Protein AF-A0A292R354-F1 (afdb_monomer_lite)

Radius of gyration: 29.2 Å; chains: 1; bounding box: 64×46×83 Å

Structure (mmCIF, N/CA/C/O backbone):
data_AF-A0A292R354-F1
#
_entry.id   AF-A0A292R354-F1
#
loop_
_atom_site.group_PDB
_atom_site.id
_atom_site.type_symbol
_atom_site.label_atom_id
_atom_site.label_alt_id
_atom_site.label_comp_id
_atom_site.label_asym_id
_atom_site.label_entity_id
_atom_site.label_seq_id
_atom_site.pdbx_PDB_ins_code
_atom_site.Cartn_x
_atom_site.Cartn_y
_atom_site.Cartn_z
_atom_site.occupancy
_atom_site.B_iso_or_equiv
_atom_site.auth_seq_id
_atom_site.auth_comp_id
_atom_site.auth_asym_id
_atom_site.auth_atom_id
_atom_site.pdbx_PDB_model_num
ATOM 1 N N . MET A 1 1 ? -30.306 3.305 28.130 1.00 72.69 1 MET A N 1
ATOM 2 C CA . MET A 1 1 ? -28.995 3.665 27.543 1.00 72.69 1 MET A CA 1
ATOM 3 C C . MET A 1 1 ? -28.421 2.567 26.661 1.00 72.69 1 MET A C 1
ATOM 5 O O . MET A 1 1 ? -28.067 2.896 25.542 1.00 72.69 1 MET A O 1
ATOM 9 N N . GLN A 1 2 ? -28.404 1.292 27.080 1.00 78.69 2 GLN A N 1
ATOM 10 C CA . GLN A 1 2 ? -27.884 0.193 26.242 1.00 78.69 2 GLN A CA 1
ATOM 11 C C . GLN A 1 2 ? -28.513 0.133 24.840 1.00 78.69 2 GLN A C 1
ATOM 13 O O . GLN A 1 2 ? -27.769 0.137 23.874 1.00 78.69 2 GLN A O 1
ATOM 18 N N . GLN A 1 3 ? -29.844 0.221 24.705 1.00 85.12 3 GLN A N 1
ATOM 19 C CA . GLN A 1 3 ? -30.491 0.251 23.380 1.00 85.12 3 GLN A CA 1
ATOM 20 C C . GLN A 1 3 ? -29.986 1.395 22.481 1.00 85.12 3 GLN A C 1
ATOM 22 O O . GLN A 1 3 ? -29.780 1.206 21.290 1.00 85.12 3 GLN A O 1
ATOM 27 N N . ILE A 1 4 ? -29.770 2.586 23.048 1.00 87.19 4 ILE A N 1
ATOM 28 C CA . ILE A 1 4 ? -29.259 3.743 22.297 1.00 87.19 4 ILE A CA 1
ATOM 29 C C . ILE A 1 4 ? -27.810 3.491 21.876 1.00 87.19 4 ILE A C 1
ATOM 31 O O . ILE A 1 4 ? -27.459 3.752 20.733 1.00 87.19 4 ILE A O 1
ATOM 35 N N . ALA A 1 5 ? -26.989 2.937 22.770 1.00 86.94 5 ALA A N 1
ATOM 36 C CA . ALA A 1 5 ? -25.610 2.572 22.467 1.00 86.94 5 ALA A CA 1
ATOM 37 C C . ALA A 1 5 ? -25.537 1.513 21.355 1.00 86.94 5 ALA A C 1
ATOM 39 O O . ALA A 1 5 ? -24.724 1.631 20.444 1.00 86.94 5 ALA A O 1
ATOM 40 N N . THR A 1 6 ? -26.435 0.525 21.371 1.00 90.62 6 THR A N 1
ATOM 41 C CA . THR A 1 6 ? -26.567 -0.466 20.300 1.00 90.62 6 THR A CA 1
ATOM 42 C C . THR A 1 6 ? -26.924 0.185 18.965 1.00 90.62 6 THR A C 1
ATOM 44 O O . THR A 1 6 ? -26.280 -0.116 17.965 1.00 90.62 6 THR A O 1
ATOM 47 N N . ASN A 1 7 ? -27.876 1.123 18.948 1.00 90.88 7 ASN A N 1
ATOM 48 C CA . ASN A 1 7 ? -28.239 1.860 17.734 1.00 90.88 7 ASN A CA 1
ATOM 49 C C . ASN A 1 7 ? -27.086 2.753 17.226 1.00 90.88 7 ASN A C 1
ATOM 51 O O . ASN A 1 7 ? -26.901 2.907 16.025 1.00 90.88 7 ASN A O 1
ATOM 55 N N . ILE A 1 8 ? -26.284 3.340 18.122 1.00 91.25 8 ILE A N 1
ATOM 56 C CA . ILE A 1 8 ? -25.072 4.081 17.731 1.00 91.25 8 ILE A CA 1
ATOM 57 C C . ILE A 1 8 ? -24.061 3.124 17.093 1.00 91.25 8 ILE A C 1
ATOM 59 O O . ILE A 1 8 ? -23.508 3.421 16.038 1.00 91.25 8 ILE A O 1
ATOM 63 N N . PHE A 1 9 ? -23.838 1.958 17.700 1.00 94.06 9 PHE A N 1
ATOM 64 C CA . PHE A 1 9 ? -22.911 0.959 17.173 1.00 94.06 9 PHE A CA 1
ATOM 65 C C . PHE A 1 9 ? -23.374 0.371 15.830 1.00 94.06 9 PHE A C 1
ATOM 67 O O . PHE A 1 9 ? -22.543 0.065 14.979 1.00 94.06 9 PHE A O 1
ATOM 74 N N . GLU A 1 10 ? -24.685 0.274 15.592 1.00 93.81 10 GLU A N 1
ATOM 75 C CA . GLU A 1 10 ? -25.241 -0.048 14.270 1.00 93.81 10 GLU A CA 1
ATOM 76 C C . GLU A 1 10 ? -24.758 0.923 13.193 1.00 93.81 10 GLU A C 1
ATOM 78 O O . GLU A 1 10 ? -24.321 0.473 12.138 1.00 93.81 10 GLU A O 1
ATOM 83 N N . ALA A 1 11 ? -24.735 2.229 13.471 1.00 93.44 11 ALA A N 1
ATOM 84 C CA . ALA A 1 11 ? -24.215 3.207 12.518 1.00 93.44 11 ALA A CA 1
ATOM 85 C C . ALA A 1 11 ? -22.717 2.983 12.219 1.00 93.44 11 ALA A C 1
ATOM 87 O O . ALA A 1 11 ? -22.296 3.080 11.067 1.00 93.44 11 ALA A O 1
ATOM 88 N N . TYR A 1 12 ? -21.908 2.609 13.218 1.00 93.25 12 TYR A N 1
ATOM 89 C CA . TYR A 1 12 ? -20.505 2.227 12.995 1.00 93.25 12 TYR A CA 1
ATOM 90 C C . TYR A 1 12 ? -20.374 0.962 12.130 1.00 93.25 12 TYR A C 1
ATOM 92 O O . TYR A 1 12 ? -19.496 0.897 11.267 1.00 93.25 12 TYR A O 1
ATOM 100 N N . LEU A 1 13 ? -21.256 -0.027 12.309 1.00 93.31 13 LEU A N 1
ATOM 101 C CA . LEU A 1 13 ? -21.307 -1.225 11.463 1.00 93.31 13 LEU A CA 1
ATOM 102 C C . LEU A 1 13 ? -21.716 -0.899 10.020 1.00 93.31 13 LEU A C 1
ATOM 104 O O . LEU A 1 13 ? -21.146 -1.459 9.085 1.00 93.31 13 LEU A O 1
ATOM 108 N N . GLU A 1 14 ? -22.657 0.024 9.820 1.00 92.88 14 GLU A N 1
ATOM 109 C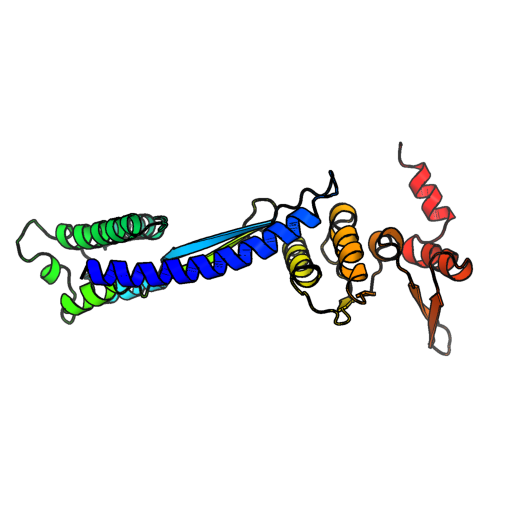 CA . GLU A 1 14 ? -23.036 0.501 8.486 1.00 92.88 14 GLU A CA 1
ATOM 110 C C . GLU A 1 14 ? -21.862 1.191 7.784 1.00 92.88 14 GLU A C 1
ATOM 112 O O . GLU A 1 14 ? -21.559 0.871 6.632 1.00 92.88 14 GLU A O 1
ATOM 117 N N . VAL A 1 15 ? -21.152 2.079 8.491 1.00 90.19 15 VAL A N 1
ATOM 118 C CA . VAL A 1 15 ? -19.937 2.731 7.980 1.00 90.19 15 VAL A CA 1
ATOM 119 C C . VAL A 1 15 ? -18.875 1.686 7.637 1.00 90.19 15 VAL A C 1
ATOM 121 O O . VAL A 1 15 ? -18.338 1.708 6.530 1.00 90.19 15 VAL A O 1
ATOM 124 N N . LYS A 1 16 ? -18.623 0.707 8.515 1.00 90.75 16 LYS A N 1
ATOM 125 C CA . LYS A 1 16 ? -17.722 -0.422 8.229 1.00 90.75 16 LYS A CA 1
ATOM 126 C C . LYS A 1 16 ? -18.137 -1.175 6.958 1.00 90.75 16 LYS A C 1
ATOM 128 O O . LYS A 1 16 ? -17.280 -1.483 6.133 1.00 90.75 16 LYS A O 1
ATOM 133 N N . GLY A 1 17 ? -19.434 -1.399 6.748 1.00 86.94 17 GLY A N 1
ATOM 134 C CA . GLY A 1 17 ? -19.967 -2.018 5.533 1.00 86.94 17 GLY A CA 1
ATOM 135 C C . GLY A 1 17 ? -19.682 -1.218 4.252 1.00 86.94 17 GLY A C 1
ATOM 136 O O . GLY A 1 17 ? -19.526 -1.803 3.179 1.00 86.94 17 GLY A O 1
ATOM 137 N N . ILE A 1 18 ? -19.560 0.112 4.332 1.00 85.56 18 ILE A N 1
ATOM 138 C CA . ILE A 1 18 ? -19.108 0.946 3.204 1.00 85.56 18 ILE A CA 1
ATOM 139 C C . ILE A 1 18 ? -17.637 0.651 2.883 1.00 85.56 18 ILE A C 1
ATOM 141 O O . ILE A 1 18 ? -17.299 0.435 1.718 1.00 85.56 18 ILE A O 1
ATOM 145 N N . TYR A 1 19 ? -16.773 0.568 3.898 1.00 81.12 19 TYR A N 1
ATOM 146 C CA . TYR A 1 19 ? -15.366 0.197 3.708 1.00 81.12 19 TYR A CA 1
ATOM 147 C C . TYR A 1 19 ? -15.202 -1.241 3.188 1.00 81.12 19 TYR A C 1
ATOM 149 O O . TYR A 1 19 ? -14.355 -1.493 2.335 1.00 81.12 19 TYR A O 1
ATOM 157 N N . GLU A 1 20 ? -16.041 -2.186 3.616 1.00 82.69 20 GLU A N 1
ATOM 158 C CA . GLU A 1 20 ? -16.040 -3.558 3.083 1.00 82.69 20 GLU A CA 1
ATOM 159 C C . GLU A 1 20 ? -16.408 -3.607 1.590 1.00 82.69 20 GLU A C 1
ATOM 161 O O . GLU A 1 20 ? -15.874 -4.426 0.845 1.00 82.69 20 GLU A O 1
ATOM 166 N N . LYS A 1 21 ? -17.251 -2.692 1.097 1.00 78.50 21 LYS A N 1
ATOM 167 C CA . LYS A 1 21 ? -17.502 -2.573 -0.351 1.00 78.50 21 LYS A CA 1
ATOM 168 C C . LYS A 1 21 ? -16.272 -2.075 -1.110 1.00 78.50 21 LYS A C 1
ATOM 170 O O . LYS A 1 21 ? -16.018 -2.547 -2.216 1.00 78.50 21 LYS A O 1
ATOM 175 N N . LEU A 1 22 ? -15.492 -1.161 -0.525 1.00 71.06 22 LEU A N 1
ATOM 176 C CA . LEU A 1 22 ? -14.213 -0.732 -1.104 1.00 71.06 22 LEU A CA 1
ATOM 177 C C . LEU A 1 22 ? -13.213 -1.894 -1.156 1.00 71.06 22 LEU A C 1
ATOM 179 O O . LEU A 1 22 ? -12.528 -2.047 -2.167 1.00 71.06 22 LEU A O 1
ATOM 183 N N . LYS A 1 23 ? -13.200 -2.755 -0.127 1.00 74.19 23 LYS A N 1
ATOM 184 C CA . LYS A 1 23 ? -12.387 -3.980 -0.096 1.00 74.19 23 LYS A CA 1
ATOM 185 C C . LYS A 1 23 ? -12.623 -4.853 -1.324 1.00 74.19 23 LYS A C 1
ATOM 187 O O . LYS A 1 23 ? -11.665 -5.274 -1.950 1.00 74.19 23 LYS A O 1
ATOM 192 N N . ILE A 1 24 ? -13.880 -5.087 -1.705 1.00 70.00 24 ILE A N 1
ATOM 193 C CA . ILE A 1 24 ? -14.217 -5.955 -2.847 1.00 70.00 24 ILE A CA 1
ATOM 194 C C . ILE A 1 24 ? -13.582 -5.446 -4.147 1.00 70.00 24 ILE A C 1
ATOM 196 O O . ILE A 1 24 ? -13.096 -6.244 -4.946 1.00 70.00 24 ILE A O 1
ATOM 200 N N . ASN A 1 25 ? -13.554 -4.129 -4.357 1.00 67.12 25 ASN A N 1
ATOM 201 C CA . ASN A 1 25 ? -12.912 -3.547 -5.536 1.00 67.12 25 ASN A CA 1
ATOM 202 C C . ASN A 1 25 ? -11.399 -3.789 -5.524 1.00 67.12 25 ASN A C 1
ATOM 204 O O . ASN A 1 25 ? -10.835 -4.140 -6.556 1.00 67.12 25 ASN A O 1
ATOM 208 N N . VAL A 1 26 ? -10.764 -3.652 -4.356 1.00 66.19 26 VAL A N 1
ATOM 209 C CA . VAL A 1 26 ? -9.336 -3.936 -4.157 1.00 66.19 26 VAL A CA 1
ATOM 210 C C . VAL A 1 26 ? -9.043 -5.430 -4.348 1.00 66.19 26 VAL A C 1
ATOM 212 O O . VAL A 1 26 ? -8.126 -5.775 -5.083 1.00 66.19 26 VAL A O 1
ATOM 215 N N . ASP A 1 27 ? -9.855 -6.322 -3.781 1.00 68.38 27 ASP A N 1
ATOM 216 C CA . ASP A 1 27 ? -9.687 -7.777 -3.874 1.00 68.38 27 ASP A CA 1
ATOM 217 C C . ASP A 1 27 ? -9.888 -8.292 -5.306 1.00 68.38 27 ASP A C 1
ATOM 219 O O . ASP A 1 27 ? -9.116 -9.120 -5.787 1.00 68.38 27 ASP A O 1
ATOM 223 N N . ASN A 1 28 ? -10.914 -7.810 -6.015 1.00 67.06 28 ASN A N 1
ATOM 224 C CA . ASN A 1 28 ? -11.132 -8.160 -7.422 1.00 67.06 28 ASN A CA 1
ATOM 225 C C . ASN A 1 28 ? -9.982 -7.658 -8.296 1.00 67.06 28 ASN A C 1
ATOM 227 O O . ASN A 1 28 ? -9.521 -8.376 -9.181 1.00 67.06 28 ASN A O 1
ATOM 231 N N . PHE A 1 29 ? -9.495 -6.452 -8.005 1.00 63.91 29 PHE A N 1
ATOM 232 C CA . PHE A 1 29 ? -8.333 -5.888 -8.665 1.00 63.91 29 PHE A CA 1
ATOM 233 C C . PHE A 1 29 ? -7.076 -6.764 -8.439 1.00 63.91 29 PHE A C 1
ATOM 235 O O . PHE A 1 29 ? -6.377 -7.102 -9.395 1.00 63.91 29 PHE A O 1
ATOM 242 N N . ILE A 1 30 ? -6.814 -7.193 -7.198 1.00 65.25 30 ILE A N 1
ATOM 243 C CA . ILE A 1 30 ? -5.690 -8.081 -6.851 1.00 65.25 30 ILE A CA 1
ATOM 244 C C . ILE A 1 30 ? -5.819 -9.430 -7.574 1.00 65.25 30 ILE A C 1
ATOM 246 O O . ILE A 1 30 ? -4.842 -9.926 -8.130 1.00 65.25 30 ILE A O 1
ATOM 250 N N . LYS A 1 31 ? -7.027 -10.000 -7.643 1.00 65.62 31 LYS A N 1
ATOM 251 C CA . LYS A 1 31 ? -7.283 -11.282 -8.320 1.00 65.62 31 LYS A CA 1
ATOM 252 C C . LYS A 1 31 ? -7.078 -11.237 -9.834 1.00 65.62 31 LYS A C 1
ATOM 254 O O . LYS A 1 31 ? -6.579 -12.207 -10.395 1.00 65.62 31 LYS A O 1
ATOM 259 N N . GLU A 1 32 ? -7.427 -10.140 -10.510 1.00 60.25 32 GLU A N 1
ATOM 260 C CA . GLU A 1 32 ? -7.097 -9.968 -11.938 1.00 60.25 32 GLU A CA 1
ATOM 261 C C . GLU A 1 32 ? -5.575 -9.922 -12.177 1.00 60.25 32 GLU A C 1
ATOM 263 O O . GLU A 1 32 ? -5.104 -10.235 -13.272 1.00 60.25 32 GLU A O 1
ATOM 268 N N . PHE A 1 33 ? -4.803 -9.559 -11.149 1.00 56.06 33 PHE A N 1
ATOM 269 C CA . PHE A 1 33 ? -3.352 -9.422 -11.190 1.00 56.06 33 PHE A CA 1
ATOM 270 C C . PHE A 1 33 ? -2.586 -10.698 -10.792 1.00 56.06 33 PHE A C 1
ATOM 272 O O . PHE A 1 33 ? -1.479 -10.908 -11.284 1.00 56.06 33 PHE A O 1
ATOM 279 N N . GLU A 1 34 ? -3.175 -11.587 -9.982 1.00 53.78 34 GLU A N 1
ATOM 280 C CA . GLU A 1 34 ? -2.587 -12.863 -9.514 1.00 53.78 34 GLU A CA 1
ATOM 281 C C . GLU A 1 34 ? -2.266 -13.892 -10.628 1.00 53.78 34 GLU A C 1
ATOM 283 O O . GLU A 1 34 ? -1.843 -15.012 -10.347 1.00 53.78 34 GLU A O 1
ATOM 288 N N . PHE A 1 35 ? -2.374 -13.531 -11.910 1.00 48.19 35 PHE A N 1
ATOM 289 C CA . PHE A 1 35 ? -2.019 -14.385 -13.053 1.00 48.19 35 PHE A CA 1
ATOM 290 C C . PHE A 1 35 ? -0.508 -14.627 -13.246 1.00 48.19 35 PHE A C 1
ATOM 292 O O . PHE A 1 35 ? -0.099 -15.119 -14.301 1.00 48.19 35 PHE A O 1
ATOM 299 N N . ASN A 1 36 ? 0.331 -14.331 -12.248 1.00 49.56 36 ASN A N 1
ATOM 300 C CA . ASN A 1 36 ? 1.746 -14.678 -12.272 1.00 49.56 36 ASN A CA 1
ATOM 301 C C . ASN A 1 36 ? 2.124 -15.538 -11.047 1.00 49.56 36 ASN A C 1
ATOM 303 O O . ASN A 1 36 ? 2.136 -15.028 -9.927 1.00 49.56 36 ASN A O 1
ATOM 307 N N . PRO A 1 37 ? 2.475 -16.828 -11.221 1.00 47.69 37 PRO A N 1
ATOM 308 C CA . PRO A 1 37 ? 2.762 -17.757 -10.118 1.00 47.69 37 PRO A CA 1
ATOM 309 C C . PRO A 1 37 ? 3.949 -17.354 -9.218 1.00 47.69 37 PRO A C 1
ATOM 311 O O . PRO A 1 37 ? 4.143 -17.965 -8.170 1.00 47.69 37 PRO A O 1
ATOM 314 N N . ASN A 1 38 ? 4.711 -16.316 -9.590 1.00 45.66 38 ASN A N 1
ATOM 315 C CA . ASN A 1 38 ? 5.865 -15.804 -8.842 1.00 45.66 38 ASN A CA 1
ATOM 316 C C . ASN A 1 38 ? 5.629 -14.447 -8.147 1.00 45.66 38 ASN A C 1
ATOM 318 O O . ASN A 1 38 ? 6.502 -13.996 -7.405 1.00 45.66 38 ASN A O 1
ATOM 322 N N . SER A 1 39 ? 4.487 -13.775 -8.351 1.00 53.62 39 SER A N 1
ATOM 323 C CA . SER A 1 39 ? 4.191 -12.518 -7.648 1.00 53.62 39 SER A CA 1
ATOM 324 C C . SER A 1 39 ? 3.522 -12.817 -6.307 1.00 53.62 39 SER A C 1
ATOM 326 O O . SER A 1 39 ? 2.302 -12.881 -6.197 1.00 53.62 39 SER A O 1
ATOM 328 N N . SER A 1 40 ? 4.326 -13.013 -5.266 1.00 55.75 40 SER A N 1
ATOM 329 C CA . SER A 1 40 ? 3.875 -13.307 -3.901 1.00 55.75 40 SER A CA 1
ATOM 330 C C . SER A 1 40 ? 3.398 -12.061 -3.138 1.00 55.75 40 SER A C 1
ATOM 332 O O . SER A 1 40 ? 3.713 -11.918 -1.957 1.00 55.75 40 SER A O 1
ATOM 334 N N . VAL A 1 41 ? 2.723 -11.120 -3.805 1.00 63.47 41 VAL A N 1
ATOM 335 C CA . VAL A 1 41 ? 2.246 -9.889 -3.161 1.00 63.47 41 VAL A CA 1
ATOM 336 C C . VAL A 1 41 ? 0.845 -10.112 -2.619 1.00 63.47 41 VAL A C 1
ATOM 338 O O . VAL A 1 41 ? -0.095 -10.299 -3.383 1.00 63.47 41 VAL A O 1
ATOM 341 N N . LYS A 1 42 ? 0.709 -10.072 -1.294 1.00 69.38 42 LYS A N 1
ATOM 342 C CA . LYS A 1 42 ? -0.579 -10.153 -0.600 1.00 69.38 42 LYS A CA 1
ATOM 343 C C . LYS A 1 42 ? -0.896 -8.805 0.011 1.00 69.38 42 LYS A C 1
ATOM 345 O O . LYS A 1 42 ? -0.167 -8.353 0.889 1.00 69.38 42 LYS A O 1
ATOM 350 N N . ILE A 1 43 ? -1.966 -8.175 -0.449 1.00 72.19 43 ILE A N 1
ATOM 351 C CA . ILE A 1 43 ? -2.505 -6.978 0.189 1.00 72.19 43 ILE A CA 1
ATOM 352 C C . ILE A 1 43 ? -3.780 -7.398 0.896 1.00 72.19 43 ILE A C 1
ATOM 354 O O . ILE A 1 43 ? -4.711 -7.872 0.251 1.00 72.19 43 ILE A O 1
ATOM 358 N N . GLU A 1 44 ? -3.814 -7.239 2.212 1.00 73.81 44 GLU A N 1
ATOM 359 C CA . GLU A 1 44 ? -5.019 -7.466 2.994 1.00 73.81 44 GLU A CA 1
ATOM 360 C C . GLU A 1 44 ? -5.544 -6.127 3.496 1.00 73.81 44 GLU A C 1
ATOM 362 O O . GLU A 1 44 ? -4.844 -5.388 4.183 1.00 73.81 44 GLU A O 1
ATOM 367 N N . PHE A 1 45 ? -6.782 -5.808 3.126 1.00 76.12 45 PHE A N 1
ATOM 368 C CA . PHE A 1 45 ? -7.506 -4.654 3.638 1.00 76.12 45 PHE A CA 1
ATOM 369 C C . PHE A 1 45 ? -8.627 -5.148 4.548 1.00 76.12 45 PHE A C 1
ATOM 371 O O . PHE A 1 45 ? -9.534 -5.862 4.110 1.00 76.12 45 PHE A O 1
ATOM 378 N N . SER A 1 46 ? -8.566 -4.787 5.823 1.00 80.44 46 SER A N 1
ATOM 379 C CA . SER A 1 46 ? -9.471 -5.302 6.846 1.00 80.44 46 SER A CA 1
ATOM 380 C C . SER A 1 46 ? -10.059 -4.146 7.658 1.00 80.44 46 SER A C 1
ATOM 382 O O . SER A 1 46 ? -9.442 -3.694 8.623 1.00 80.44 46 SER A O 1
ATOM 384 N N . PRO A 1 47 ? -11.260 -3.658 7.280 1.00 84.44 47 PRO A N 1
ATOM 385 C CA . PRO A 1 47 ? -11.999 -2.667 8.056 1.00 84.44 47 PRO A CA 1
ATOM 386 C C . PRO A 1 47 ? -12.341 -3.204 9.444 1.00 84.44 47 PRO A C 1
ATOM 388 O O . PRO A 1 47 ? -12.882 -4.309 9.575 1.00 84.44 47 PRO A O 1
ATOM 391 N N . LYS A 1 48 ? -12.066 -2.421 10.485 1.00 89.25 48 LYS A N 1
ATOM 392 C CA . LYS A 1 48 ? -12.335 -2.779 11.881 1.00 89.25 48 LYS A CA 1
ATOM 393 C C . LYS A 1 48 ? -12.831 -1.561 12.648 1.00 89.25 48 LYS A C 1
ATOM 395 O O . LYS A 1 48 ? -12.383 -0.443 12.425 1.00 89.25 48 LYS A O 1
ATOM 400 N N . ILE A 1 49 ? -13.737 -1.797 13.590 1.00 92.19 49 ILE A N 1
ATOM 401 C CA . ILE A 1 49 ? -14.116 -0.777 14.565 1.00 92.19 49 ILE A CA 1
ATOM 402 C C . ILE A 1 49 ? -13.097 -0.860 15.698 1.00 92.19 49 ILE A C 1
ATOM 404 O O . ILE A 1 49 ? -12.955 -1.913 16.323 1.00 92.19 49 ILE A O 1
ATOM 408 N N . LYS A 1 50 ? -12.361 0.225 15.933 1.00 90.25 50 LYS A N 1
ATOM 409 C CA . LYS A 1 50 ? -11.326 0.299 16.968 1.00 90.25 50 LYS A CA 1
ATOM 410 C C . LYS A 1 50 ? -11.706 1.312 18.035 1.00 90.25 50 LYS A C 1
ATOM 412 O O . LYS A 1 50 ? -12.373 2.309 17.768 1.00 90.25 50 LYS A O 1
ATOM 417 N N . ILE A 1 51 ? -11.227 1.063 19.249 1.00 92.38 51 ILE A N 1
ATOM 418 C CA . ILE A 1 51 ? -11.267 2.036 20.338 1.00 92.38 51 ILE A CA 1
ATOM 419 C C . ILE A 1 51 ? -10.043 2.945 20.191 1.00 92.38 51 ILE A C 1
ATOM 421 O O . ILE A 1 51 ? -8.902 2.483 20.237 1.00 92.38 51 ILE A O 1
ATOM 425 N N . ILE A 1 52 ? -10.266 4.251 20.048 1.00 91.62 52 ILE A N 1
ATOM 426 C CA . ILE A 1 52 ? -9.204 5.257 20.073 1.00 91.62 52 ILE A CA 1
ATOM 427 C C . ILE A 1 52 ? -8.682 5.343 21.514 1.00 91.62 52 ILE A C 1
ATOM 429 O O . ILE A 1 52 ? -9.218 6.096 22.326 1.00 91.62 52 ILE A O 1
ATOM 433 N N . LYS A 1 53 ? -7.642 4.561 21.841 1.00 91.31 53 LYS A N 1
ATOM 434 C CA . LYS A 1 53 ? -7.117 4.379 23.211 1.00 91.31 53 LYS A CA 1
ATOM 435 C C . LYS A 1 53 ? -6.910 5.701 23.960 1.00 91.31 53 LYS A C 1
ATOM 437 O O . LYS A 1 53 ? -7.369 5.833 25.087 1.00 91.31 53 LYS A O 1
ATOM 442 N N . THR A 1 54 ? -6.267 6.689 23.339 1.00 89.75 54 THR A N 1
ATOM 443 C CA . THR A 1 54 ? -6.024 8.009 23.953 1.00 89.75 54 THR A CA 1
ATOM 444 C C . THR A 1 54 ? -7.327 8.741 24.262 1.00 89.75 54 THR A C 1
ATOM 446 O O . THR A 1 54 ? -7.572 9.092 25.412 1.00 89.75 54 THR A O 1
ATOM 449 N N . SER A 1 55 ? -8.213 8.877 23.269 1.00 90.25 55 SER A N 1
ATOM 450 C CA . SER A 1 55 ? -9.537 9.489 23.446 1.00 90.25 55 SER A CA 1
ATOM 451 C C . SER A 1 55 ? -10.351 8.770 24.522 1.00 90.25 55 SER A C 1
ATOM 453 O O . SER A 1 55 ? -10.962 9.424 25.365 1.00 90.25 55 SER A O 1
ATOM 455 N N . PHE A 1 56 ? -10.325 7.434 24.535 1.00 93.44 56 PHE A N 1
ATOM 456 C CA . PHE A 1 56 ? -11.058 6.640 25.509 1.00 93.44 56 PHE A CA 1
ATOM 457 C C . PHE A 1 56 ? -10.589 6.918 26.939 1.00 93.44 56 PHE A C 1
ATOM 459 O O . PHE A 1 56 ? -11.400 7.300 27.786 1.00 93.44 56 PHE A O 1
ATOM 466 N N . ILE A 1 57 ? -9.284 6.753 27.181 1.00 92.12 57 ILE A N 1
ATOM 467 C CA . ILE A 1 57 ? -8.655 6.873 28.499 1.00 92.12 57 ILE A CA 1
ATOM 468 C C . ILE A 1 57 ? -8.774 8.300 29.026 1.00 92.12 57 ILE A C 1
ATOM 470 O O . ILE A 1 57 ? -9.257 8.497 30.141 1.00 92.12 57 ILE A O 1
ATOM 474 N N . ASP A 1 58 ? -8.361 9.291 28.234 1.00 90.94 58 ASP A N 1
ATOM 475 C CA . ASP A 1 58 ? -8.270 10.676 28.693 1.00 90.94 58 ASP A CA 1
ATOM 476 C C . ASP A 1 58 ? -9.646 11.213 29.084 1.00 90.94 58 ASP A C 1
ATOM 478 O O . ASP A 1 58 ? -9.804 11.769 30.172 1.00 90.94 58 ASP A O 1
ATOM 482 N N . ASN A 1 59 ? -10.663 10.972 28.251 1.00 92.31 59 ASN A N 1
ATOM 483 C CA . ASN A 1 59 ? -12.020 11.435 28.525 1.00 92.31 59 ASN A CA 1
ATOM 484 C C . ASN A 1 59 ? -12.698 10.635 29.646 1.00 92.31 59 ASN A C 1
ATOM 486 O O . ASN A 1 59 ? -13.427 11.228 30.437 1.00 92.31 59 ASN A O 1
ATOM 490 N N . LEU A 1 60 ? -12.444 9.326 29.787 1.00 91.19 60 LEU A N 1
ATOM 491 C CA . LEU A 1 60 ? -12.995 8.557 30.911 1.00 91.19 60 LEU A CA 1
ATOM 492 C C . LEU A 1 60 ? -12.418 9.055 32.247 1.00 91.19 60 LEU A C 1
ATOM 494 O O . LEU A 1 60 ? -13.150 9.282 33.213 1.00 91.19 60 LEU A O 1
ATOM 498 N N . LEU A 1 61 ? -11.105 9.300 32.282 1.00 90.25 61 LEU A N 1
ATOM 499 C CA . LEU A 1 61 ? -10.402 9.813 33.456 1.00 90.25 61 LEU A CA 1
ATOM 500 C C . LEU A 1 61 ? -10.755 11.266 33.795 1.00 90.25 61 LEU A C 1
ATOM 502 O O . LEU A 1 61 ? -10.359 11.734 34.864 1.00 90.25 61 LEU A O 1
ATOM 506 N N . LEU A 1 62 ? -11.495 11.999 32.953 1.00 90.44 62 LEU A N 1
ATOM 507 C CA . LEU A 1 62 ? -12.061 13.295 33.344 1.00 90.44 62 LEU A CA 1
ATOM 508 C C . LEU A 1 62 ? -13.110 13.137 34.445 1.00 90.44 62 LEU A C 1
ATOM 510 O O . LEU A 1 62 ? -13.128 13.965 35.356 1.00 90.44 62 LEU A O 1
ATOM 514 N N . TYR A 1 63 ? -13.900 12.064 34.399 1.00 89.19 63 TYR A N 1
ATOM 515 C CA . TYR A 1 63 ? -15.056 11.853 35.271 1.00 89.19 63 TYR A CA 1
ATOM 516 C C . TYR A 1 63 ? -14.746 11.036 36.528 1.00 89.19 63 TYR A C 1
ATOM 518 O O . TYR A 1 63 ? -15.390 11.238 37.555 1.00 89.19 63 TYR A O 1
ATOM 526 N N . ILE A 1 64 ? -13.773 10.124 36.455 1.00 87.69 64 ILE A N 1
ATOM 527 C CA . ILE A 1 64 ? -13.508 9.125 37.501 1.00 87.69 64 ILE A CA 1
ATOM 528 C C . ILE A 1 64 ? -12.316 9.540 38.379 1.00 87.69 64 ILE A C 1
ATOM 530 O O . ILE A 1 64 ? -11.313 10.068 37.888 1.00 87.69 64 ILE A O 1
ATOM 534 N N . GLU A 1 65 ? -12.418 9.307 39.686 1.00 83.88 65 GLU A N 1
ATOM 535 C CA . GLU A 1 65 ? -11.322 9.468 40.646 1.00 83.88 65 GLU A CA 1
ATOM 536 C C . GLU A 1 65 ? -10.237 8.394 40.477 1.00 83.88 65 GLU A C 1
ATOM 538 O O . GLU A 1 65 ? -10.484 7.261 40.067 1.00 83.88 65 GLU A O 1
ATOM 543 N N . LYS A 1 66 ? -8.995 8.729 40.840 1.00 80.69 66 LYS A N 1
ATOM 544 C CA . LYS A 1 66 ? -7.848 7.804 40.738 1.00 80.69 66 LYS A CA 1
ATOM 545 C C . LYS A 1 66 ? -7.776 6.854 41.942 1.00 80.69 66 LYS A C 1
ATOM 547 O O . LYS A 1 66 ? -6.825 6.912 42.725 1.00 80.69 66 LYS A O 1
ATOM 552 N N . VAL A 1 67 ? -8.786 6.003 42.098 1.00 75.06 67 VAL A N 1
ATOM 553 C CA . VAL A 1 67 ? -8.920 5.019 43.190 1.00 75.06 67 VAL A CA 1
ATOM 554 C C . VAL A 1 67 ? -9.080 3.596 42.650 1.00 75.06 67 VAL A C 1
ATOM 556 O O . VAL A 1 67 ? -9.472 3.424 41.495 1.00 75.06 67 VAL A O 1
ATOM 559 N N . GLY A 1 68 ? -8.737 2.601 43.478 1.00 78.81 68 GLY A N 1
ATOM 560 C CA . GLY A 1 68 ? -8.790 1.173 43.139 1.00 78.81 68 GLY A CA 1
ATOM 561 C C . GLY A 1 68 ? -8.096 0.844 41.812 1.00 78.81 68 GLY A C 1
ATOM 562 O O . GLY A 1 68 ? -6.974 1.300 41.576 1.00 78.81 68 GLY A O 1
ATOM 563 N N . THR A 1 69 ? -8.800 0.136 40.929 1.00 81.12 69 THR A N 1
ATOM 564 C CA . THR A 1 69 ? -8.349 -0.309 39.602 1.00 81.12 69 THR A CA 1
ATOM 565 C C . THR A 1 69 ? -7.932 0.845 38.681 1.00 81.12 69 THR A C 1
ATOM 567 O O . THR A 1 69 ? -7.168 0.632 37.748 1.00 81.12 69 THR A O 1
ATOM 570 N N . PHE A 1 70 ? -8.351 2.094 38.930 1.00 83.00 70 PHE A N 1
ATOM 571 C CA . PHE A 1 70 ? -7.928 3.261 38.132 1.00 83.00 70 PHE A CA 1
ATOM 572 C C . PHE A 1 70 ? -6.650 3.946 38.653 1.00 83.00 70 PHE A C 1
ATOM 574 O O . PHE A 1 70 ? -6.342 5.082 38.265 1.00 83.00 70 PHE A O 1
ATOM 581 N N . ARG A 1 71 ? -5.870 3.269 39.508 1.00 80.81 71 ARG A N 1
ATOM 582 C CA . ARG A 1 71 ? -4.597 3.758 40.055 1.00 80.81 71 ARG A CA 1
ATOM 583 C C . ARG A 1 71 ? -3.427 2.825 39.712 1.00 80.81 71 ARG A C 1
ATOM 585 O O . ARG A 1 71 ? -3.561 1.611 39.744 1.00 80.81 71 ARG A O 1
ATOM 592 N N . GLY A 1 72 ? -2.253 3.411 39.456 1.00 80.75 72 GLY A N 1
ATOM 593 C CA . GLY A 1 72 ? -1.000 2.663 39.276 1.00 80.75 72 GLY A CA 1
ATOM 594 C C . GLY A 1 72 ? -1.030 1.713 38.076 1.00 80.75 72 GLY A C 1
ATOM 595 O O . GLY A 1 72 ? -1.618 2.049 37.050 1.00 80.75 72 GLY A O 1
ATOM 596 N N . ASP A 1 73 ? -0.412 0.544 38.228 1.00 81.94 73 ASP A N 1
ATOM 597 C CA . ASP A 1 73 ? -0.247 -0.449 37.157 1.00 81.94 73 ASP A CA 1
ATOM 598 C C . ASP A 1 73 ? -1.564 -1.170 36.805 1.00 81.94 73 ASP A C 1
ATOM 600 O O . ASP A 1 73 ? -1.795 -1.527 35.648 1.00 81.94 73 ASP A O 1
ATOM 604 N N . GLU A 1 74 ? -2.484 -1.323 37.768 1.00 84.19 74 GLU A N 1
ATOM 605 C CA . GLU A 1 74 ? -3.814 -1.916 37.534 1.00 84.19 74 GLU A CA 1
ATOM 606 C C . GLU A 1 74 ? -4.624 -1.119 36.505 1.00 84.19 74 GLU A C 1
ATOM 608 O O . GLU A 1 74 ? -5.335 -1.696 35.681 1.00 84.19 74 GLU A O 1
ATOM 613 N N . ARG A 1 75 ? -4.439 0.207 36.493 1.00 87.44 75 ARG A N 1
ATOM 614 C CA . ARG A 1 75 ? -5.059 1.120 35.527 1.00 87.44 75 ARG A CA 1
ATOM 615 C C . ARG A 1 75 ? -4.628 0.801 34.104 1.00 87.44 75 ARG A C 1
ATOM 617 O O . ARG A 1 75 ? -5.452 0.794 33.193 1.00 87.44 75 ARG A O 1
ATOM 624 N N . GLU A 1 76 ? -3.330 0.603 33.902 1.00 87.94 76 GLU A N 1
ATOM 625 C CA . GLU A 1 76 ? -2.770 0.351 32.574 1.00 87.94 76 GLU A CA 1
ATOM 626 C C . GLU A 1 76 ? -3.224 -1.010 32.058 1.00 87.94 76 GLU A C 1
ATOM 628 O O . GLU A 1 76 ? -3.747 -1.085 30.947 1.00 87.94 76 GLU A O 1
ATOM 633 N N . SER A 1 77 ? -3.171 -2.033 32.913 1.00 89.75 77 SER A N 1
ATOM 634 C CA . SER A 1 77 ? -3.693 -3.369 32.614 1.00 89.75 77 SER A CA 1
ATOM 635 C C . SER A 1 77 ? -5.187 -3.352 32.258 1.00 89.75 77 SER A C 1
ATOM 637 O O . SER A 1 77 ? -5.598 -3.943 31.257 1.00 89.75 77 SER A O 1
ATOM 639 N N . PHE A 1 78 ? -6.012 -2.616 33.014 1.00 90.94 78 PHE A N 1
ATOM 640 C CA . PHE A 1 78 ? -7.439 -2.471 32.720 1.00 90.94 78 PHE A CA 1
ATOM 641 C C . PHE A 1 78 ? -7.682 -1.834 31.348 1.00 90.94 78 PHE A C 1
ATOM 643 O O . PHE A 1 78 ? -8.427 -2.382 30.531 1.00 90.94 78 PHE A O 1
ATOM 650 N N . PHE A 1 79 ? -7.050 -0.691 31.070 1.00 92.06 79 PHE A N 1
ATOM 651 C CA . PHE A 1 79 ? -7.263 -0.000 29.802 1.00 92.06 79 PHE A CA 1
ATOM 652 C C . PHE A 1 79 ? -6.704 -0.774 28.612 1.00 92.06 79 PHE A C 1
ATOM 654 O O . PHE A 1 79 ? -7.316 -0.742 27.548 1.00 92.06 79 PHE A O 1
ATOM 661 N N . GLU A 1 80 ? -5.591 -1.489 28.770 1.00 91.12 80 GLU A N 1
ATOM 662 C CA . GLU A 1 80 ? -5.099 -2.403 27.738 1.00 91.12 80 GLU A CA 1
ATOM 663 C C . GLU A 1 80 ? -6.084 -3.529 27.465 1.00 91.12 80 GLU A C 1
ATOM 665 O O . GLU A 1 80 ? -6.427 -3.764 26.308 1.00 91.12 80 GLU A O 1
ATOM 670 N N . LYS A 1 81 ? -6.610 -4.167 28.515 1.00 92.56 81 LYS A N 1
ATOM 671 C CA . LYS A 1 81 ? -7.625 -5.211 28.375 1.00 92.56 81 LYS A CA 1
ATOM 672 C C . LYS A 1 81 ? -8.851 -4.700 27.622 1.00 92.56 81 LYS A C 1
ATOM 674 O O . LYS A 1 81 ? -9.293 -5.367 26.696 1.00 92.56 81 LYS A O 1
ATOM 679 N N . VAL A 1 82 ? -9.388 -3.537 27.999 1.00 92.75 82 VAL A N 1
ATOM 680 C CA . VAL A 1 82 ? -10.590 -2.963 27.370 1.00 92.75 82 VAL A CA 1
ATOM 681 C C . VAL A 1 82 ? -10.324 -2.532 25.928 1.00 92.75 82 VAL A C 1
ATOM 683 O O . VAL A 1 82 ? -11.115 -2.850 25.045 1.00 92.75 82 VAL A O 1
ATOM 686 N N . CYS A 1 83 ? -9.211 -1.843 25.665 1.00 91.44 83 CYS A N 1
ATOM 687 C CA . CYS A 1 83 ? -8.904 -1.330 24.325 1.00 91.44 83 CYS A CA 1
ATOM 688 C C . CYS A 1 83 ? -8.525 -2.434 23.324 1.00 91.44 83 CYS A C 1
ATOM 690 O O . CYS A 1 83 ? -8.622 -2.201 22.123 1.00 91.44 83 CYS A O 1
ATOM 692 N N . ASN A 1 84 ? -8.116 -3.615 23.799 1.00 90.75 84 ASN A N 1
ATOM 693 C CA . ASN A 1 84 ? -7.789 -4.770 22.958 1.00 90.75 84 ASN A CA 1
ATOM 694 C C . ASN A 1 84 ? -9.005 -5.654 22.620 1.00 90.75 84 ASN A C 1
ATOM 696 O O . ASN A 1 84 ? -8.845 -6.659 21.927 1.00 90.75 84 ASN A O 1
ATOM 700 N N . ILE A 1 85 ? -10.210 -5.324 23.100 1.00 91.44 85 ILE A N 1
ATOM 701 C CA . ILE A 1 85 ? -11.429 -6.059 22.737 1.00 91.44 85 ILE A CA 1
ATOM 702 C C . ILE A 1 85 ? -11.759 -5.786 21.265 1.00 91.44 85 ILE A C 1
ATOM 704 O O . ILE A 1 85 ? -11.948 -4.639 20.861 1.00 91.44 85 ILE A O 1
ATOM 708 N N . GLU A 1 86 ? -11.870 -6.846 20.462 1.00 88.75 86 GLU A N 1
ATOM 709 C CA . GLU A 1 86 ? -12.315 -6.735 19.072 1.00 88.75 86 GLU A CA 1
ATOM 710 C C . GLU A 1 86 ? -13.830 -6.508 19.004 1.00 88.75 86 GLU A C 1
ATOM 712 O O . GLU A 1 86 ? -14.620 -7.372 19.377 1.00 88.75 86 GLU A O 1
ATOM 717 N N . LEU A 1 87 ? -14.244 -5.354 18.481 1.00 92.31 87 LEU A N 1
ATOM 718 C CA . LEU A 1 87 ? -15.652 -4.978 18.361 1.00 92.31 87 LEU A CA 1
ATOM 719 C C . LEU A 1 87 ? -16.201 -5.360 16.978 1.00 92.31 87 LEU A C 1
ATOM 721 O O . LEU A 1 87 ? -16.200 -4.549 16.050 1.00 92.31 87 LEU A O 1
ATOM 725 N N . LYS A 1 88 ? -16.650 -6.612 16.819 1.00 91.12 88 LYS A N 1
ATOM 726 C CA . LYS A 1 88 ? -17.203 -7.124 15.547 1.00 91.12 88 LYS A CA 1
ATOM 727 C C . LYS A 1 88 ? -18.724 -7.069 15.505 1.00 91.12 88 LYS A C 1
ATOM 729 O O . LYS A 1 88 ? -19.302 -6.904 14.432 1.00 91.12 88 LYS A O 1
ATOM 734 N N . THR A 1 89 ? -19.357 -7.226 16.658 1.00 93.19 89 THR A N 1
ATOM 735 C CA . THR A 1 89 ? -20.802 -7.363 16.824 1.00 93.19 89 THR A CA 1
ATOM 736 C C . THR A 1 89 ? -21.326 -6.411 17.895 1.00 93.19 89 THR A C 1
ATOM 738 O O . THR A 1 89 ? -20.567 -5.807 18.657 1.00 93.19 89 THR A O 1
ATOM 741 N N . LYS A 1 90 ? -22.651 -6.260 17.955 1.00 93.44 90 LYS A N 1
ATOM 742 C CA . LYS A 1 90 ? -23.312 -5.436 18.978 1.00 93.44 90 LYS A CA 1
ATOM 743 C C . LYS A 1 90 ? -23.084 -6.024 20.368 1.00 93.44 90 LYS A C 1
ATOM 745 O O . LYS A 1 90 ? -22.945 -5.287 21.340 1.00 93.44 90 LYS A O 1
ATOM 750 N N . GLU A 1 91 ? -23.031 -7.347 20.441 1.00 93.00 91 GLU A N 1
ATOM 751 C CA . GLU A 1 91 ? -22.781 -8.126 21.641 1.00 93.00 91 GLU A CA 1
ATOM 752 C C . GLU A 1 91 ? -21.379 -7.844 22.190 1.00 93.00 91 GLU A C 1
ATOM 754 O O . GLU A 1 91 ? -21.245 -7.632 23.394 1.00 93.00 91 GLU A O 1
ATOM 759 N N . ASP A 1 92 ? -20.367 -7.728 21.323 1.00 93.62 92 ASP A N 1
ATOM 760 C CA . ASP A 1 92 ? -19.002 -7.356 21.728 1.00 93.62 92 ASP A CA 1
ATOM 761 C C . ASP A 1 92 ? -18.966 -5.950 22.342 1.00 93.62 92 ASP A C 1
ATOM 763 O O . ASP A 1 92 ? -18.333 -5.723 23.376 1.00 93.62 92 ASP A O 1
ATOM 767 N N . PHE A 1 93 ? -19.692 -5.000 21.742 1.00 94.50 93 PHE A N 1
ATOM 768 C CA . PHE A 1 93 ? -19.778 -3.639 22.267 1.00 94.50 93 PHE A CA 1
ATOM 769 C C . PHE A 1 93 ? -20.493 -3.589 23.619 1.00 94.50 93 PHE A C 1
ATOM 771 O O . PHE A 1 93 ? -20.001 -2.956 24.551 1.00 94.50 93 PHE A O 1
ATOM 778 N N . ILE A 1 94 ? -21.610 -4.305 23.769 1.00 93.69 94 ILE A N 1
ATOM 779 C CA . ILE A 1 94 ? -22.314 -4.423 25.054 1.00 93.69 94 ILE A CA 1
ATOM 780 C C . ILE A 1 94 ? -21.418 -5.090 26.102 1.00 93.69 94 ILE A C 1
ATOM 782 O O . ILE A 1 94 ? -21.379 -4.638 27.246 1.00 93.69 94 ILE A O 1
ATOM 786 N N . HIS A 1 95 ? -20.679 -6.133 25.725 1.00 93.62 95 HIS A N 1
ATOM 787 C CA . HIS A 1 95 ? -19.744 -6.808 26.617 1.00 93.62 95 HIS A CA 1
ATOM 788 C C . HIS A 1 95 ? -18.657 -5.852 27.121 1.00 93.62 95 HIS A C 1
ATOM 790 O O . HIS A 1 95 ? -18.416 -5.782 28.327 1.00 93.62 95 HIS A O 1
ATOM 796 N N . MET A 1 96 ? -18.063 -5.059 26.226 1.00 94.62 96 MET A N 1
ATOM 797 C CA . MET A 1 96 ? -17.085 -4.036 26.593 1.00 94.62 96 MET A CA 1
ATOM 798 C C . MET A 1 96 ? -17.687 -2.984 27.537 1.00 94.62 96 MET A C 1
ATOM 800 O O . MET A 1 96 ? -17.104 -2.691 28.582 1.00 94.62 96 MET A O 1
ATOM 804 N N . LEU A 1 97 ? -18.883 -2.471 27.228 1.00 93.50 97 LEU A N 1
ATOM 805 C CA . LEU A 1 97 ? -19.586 -1.506 28.080 1.00 93.50 97 LEU A CA 1
ATOM 806 C C . LEU A 1 97 ? -19.848 -2.064 29.485 1.00 93.50 97 LEU A C 1
ATOM 808 O O . LEU A 1 97 ? -19.659 -1.347 30.466 1.00 93.50 97 LEU A O 1
ATOM 812 N N . ASN A 1 98 ? -20.247 -3.335 29.589 1.00 92.19 98 ASN A N 1
ATOM 813 C CA . ASN A 1 98 ? -20.466 -3.993 30.875 1.00 92.19 98 ASN A CA 1
ATOM 814 C C . ASN A 1 98 ? -19.160 -4.114 31.664 1.00 92.19 98 ASN A C 1
ATOM 816 O O . ASN A 1 98 ? -19.141 -3.718 32.820 1.00 92.19 98 ASN A O 1
ATOM 820 N N . ILE A 1 99 ? -18.047 -4.526 31.037 1.00 92.38 99 ILE A N 1
ATOM 821 C CA . ILE A 1 99 ? -16.731 -4.561 31.704 1.00 92.38 99 ILE A CA 1
ATOM 822 C C . ILE A 1 99 ? -16.389 -3.195 32.306 1.00 92.38 99 ILE A C 1
ATOM 824 O O . ILE A 1 99 ? -15.961 -3.120 33.458 1.00 92.38 99 ILE A O 1
ATOM 828 N N . VAL A 1 100 ? -16.577 -2.115 31.542 1.00 91.12 100 VAL A N 1
ATOM 829 C CA . VAL A 1 100 ? -16.269 -0.756 32.006 1.00 91.12 100 VAL A CA 1
ATOM 830 C C . VAL A 1 100 ? -17.173 -0.364 33.172 1.00 91.12 100 VAL A C 1
ATOM 832 O O . VAL A 1 100 ? -16.677 0.081 34.203 1.00 91.12 100 VAL A O 1
ATOM 835 N N . VAL A 1 101 ? -18.487 -0.544 33.037 1.00 89.38 101 VAL A N 1
ATOM 836 C CA . VAL A 1 101 ? -19.460 -0.155 34.067 1.00 89.38 101 VAL A CA 1
ATOM 837 C C . VAL A 1 101 ? -19.302 -0.983 35.342 1.00 89.38 101 VAL A C 1
ATOM 839 O O . VAL A 1 101 ? -19.345 -0.412 36.431 1.00 89.38 101 VAL A O 1
ATOM 842 N N . ASP A 1 102 ? -19.104 -2.292 35.222 1.00 88.38 102 ASP A N 1
ATOM 843 C CA . ASP A 1 102 ? -18.926 -3.194 36.361 1.00 88.38 102 ASP A CA 1
ATOM 844 C C . ASP A 1 102 ? -17.625 -2.866 37.092 1.00 88.38 102 ASP A C 1
ATOM 846 O O . ASP A 1 102 ? -17.641 -2.678 38.302 1.00 88.38 102 ASP A O 1
ATOM 850 N N . THR A 1 103 ? -16.533 -2.607 36.361 1.00 88.12 103 THR A N 1
ATOM 851 C CA . THR A 1 103 ? -15.279 -2.153 36.986 1.00 88.12 103 THR A CA 1
ATOM 852 C C . THR A 1 103 ? -15.472 -0.842 37.745 1.00 88.12 103 THR A C 1
ATOM 854 O O . THR A 1 103 ? -14.945 -0.698 38.838 1.00 88.12 103 THR A O 1
ATOM 857 N N . ILE A 1 104 ? -16.249 0.114 37.222 1.00 85.38 104 ILE A N 1
ATOM 858 C CA . ILE A 1 104 ? -16.523 1.391 37.909 1.00 85.38 104 ILE A CA 1
ATOM 859 C C . ILE A 1 104 ? -17.348 1.195 39.189 1.00 85.38 104 ILE A C 1
ATOM 861 O O . ILE A 1 104 ? -17.133 1.919 40.167 1.00 85.38 104 ILE A O 1
ATOM 865 N N . LYS A 1 105 ? -18.290 0.244 39.176 1.00 82.06 105 LYS A N 1
ATOM 866 C CA . LYS A 1 105 ? -19.137 -0.101 40.326 1.00 82.06 105 LYS A CA 1
ATOM 867 C C . LYS A 1 105 ? -18.368 -0.865 41.397 1.00 82.06 105 LYS A C 1
ATOM 869 O O . LYS A 1 105 ? -18.535 -0.556 42.569 1.00 82.06 105 LYS A O 1
ATOM 874 N N . ASP A 1 106 ? -17.526 -1.808 40.997 1.00 76.56 106 ASP A N 1
ATOM 875 C CA . ASP A 1 106 ? -16.777 -2.678 41.908 1.00 76.56 106 ASP A CA 1
ATOM 876 C C . ASP A 1 106 ? -15.535 -1.980 42.486 1.00 76.56 106 ASP A C 1
ATOM 878 O O . ASP A 1 106 ? -14.916 -2.464 43.431 1.00 76.56 106 ASP A O 1
ATOM 882 N N . ASN A 1 107 ? -15.173 -0.813 41.941 1.00 68.06 107 ASN A N 1
ATOM 883 C CA . ASN A 1 107 ? -13.962 -0.082 42.305 1.00 68.06 107 ASN A CA 1
ATOM 884 C C . ASN A 1 107 ? -13.937 0.454 43.749 1.00 68.06 107 ASN A C 1
ATOM 886 O O . ASN A 1 107 ? -12.892 0.885 44.242 1.00 68.06 107 ASN A O 1
ATOM 890 N N . ILE A 1 108 ? -15.098 0.515 44.402 1.00 59.56 108 ILE A N 1
ATOM 891 C CA . ILE A 1 108 ? -15.282 1.016 45.766 1.00 59.56 108 ILE A CA 1
ATOM 892 C C . ILE A 1 108 ? -16.239 0.046 46.462 1.00 59.56 108 ILE A C 1
ATOM 894 O O . ILE A 1 108 ? -17.196 -0.393 45.843 1.00 59.56 108 ILE A O 1
ATOM 898 N N . ASP A 1 109 ? -15.969 -0.307 47.722 1.00 58.88 109 ASP A N 1
ATOM 899 C CA . ASP A 1 109 ? -16.703 -1.313 48.511 1.00 58.88 109 ASP A CA 1
ATOM 900 C C . ASP A 1 109 ? -18.212 -1.415 48.215 1.00 58.88 109 ASP A C 1
ATOM 902 O O . ASP A 1 109 ? -18.899 -0.386 48.171 1.00 58.88 109 ASP A O 1
ATOM 906 N N . ASN A 1 110 ? -18.695 -2.670 48.126 1.00 53.25 110 ASN A N 1
ATOM 907 C CA . ASN A 1 110 ? -20.070 -3.176 47.926 1.00 53.25 110 ASN A CA 1
ATOM 908 C C . ASN A 1 110 ? -21.177 -2.380 48.654 1.00 53.25 110 ASN A C 1
ATOM 910 O O . ASN A 1 110 ? -21.815 -2.859 49.591 1.00 53.25 110 ASN A O 1
ATOM 914 N N . SER A 1 111 ? -21.422 -1.150 48.224 1.00 53.72 111 SER A N 1
ATOM 915 C CA . SER A 1 111 ? -22.430 -0.240 48.757 1.00 53.72 111 SER A CA 1
ATOM 916 C C . SER A 1 111 ? -23.310 0.247 47.612 1.00 53.72 111 SER A C 1
ATOM 918 O O . SER A 1 111 ? -22.849 0.377 46.484 1.00 53.72 111 SER A O 1
ATOM 920 N N . GLU A 1 112 ? -24.586 0.517 47.882 1.00 54.31 112 GLU A N 1
ATOM 921 C CA . GLU A 1 112 ? -25.589 0.822 46.844 1.00 54.31 112 GLU A CA 1
ATOM 922 C C . GLU A 1 112 ? -25.294 2.091 46.012 1.00 54.31 112 GLU A C 1
ATOM 924 O O . GLU A 1 112 ? -25.929 2.301 44.982 1.00 54.31 112 GLU A O 1
ATOM 929 N N . ASP A 1 113 ? -24.314 2.914 46.412 1.00 60.84 113 ASP A N 1
ATOM 930 C CA . ASP A 1 113 ? -23.975 4.202 45.786 1.00 60.84 113 ASP A CA 1
ATOM 931 C C . ASP A 1 113 ? -22.504 4.284 45.311 1.00 60.84 113 ASP A C 1
ATOM 933 O O . ASP A 1 113 ? -21.802 5.281 45.500 1.00 60.84 113 ASP A O 1
ATOM 937 N N . THR A 1 114 ? -21.984 3.195 44.740 1.00 66.50 114 THR A N 1
ATOM 938 C CA . THR A 1 114 ? -20.570 3.066 44.341 1.00 66.50 114 THR A CA 1
ATOM 939 C C . THR A 1 114 ? -20.148 3.978 43.198 1.00 66.50 114 THR A C 1
ATOM 941 O O . THR A 1 114 ? -19.058 4.546 43.241 1.00 66.50 114 THR A O 1
ATOM 944 N N . VAL A 1 115 ? -21.010 4.197 42.201 1.00 71.88 115 VAL A N 1
ATOM 945 C CA . VAL A 1 115 ? -20.661 5.039 41.043 1.00 71.88 115 VAL A CA 1
ATOM 946 C C . VAL A 1 115 ? -20.423 6.484 41.468 1.00 71.88 115 VAL A C 1
ATOM 948 O O . VAL A 1 115 ? -19.423 7.065 41.062 1.00 71.88 115 VAL A O 1
ATOM 951 N N . ASN A 1 116 ? -21.271 7.051 42.334 1.00 72.56 116 ASN A N 1
ATOM 952 C CA . ASN A 1 116 ? -21.097 8.430 42.798 1.00 72.56 116 ASN A CA 1
ATOM 953 C C . ASN A 1 116 ? -19.836 8.617 43.652 1.00 72.56 116 ASN A C 1
ATOM 955 O O . ASN A 1 116 ? -19.235 9.687 43.619 1.00 72.56 116 ASN A O 1
ATOM 959 N N . LYS A 1 117 ? -19.389 7.576 44.366 1.00 73.94 117 LYS A N 1
ATOM 960 C CA . LYS A 1 117 ? -18.111 7.595 45.097 1.00 73.94 117 LYS A CA 1
ATOM 961 C C . LYS A 1 117 ? -16.897 7.516 44.168 1.00 73.94 117 LYS A C 1
ATOM 963 O O . LYS A 1 117 ? -15.840 8.035 44.517 1.00 73.94 117 LYS A O 1
ATOM 968 N N . SER A 1 118 ? -17.047 6.882 43.005 1.00 75.38 118 SER A N 1
ATOM 969 C CA . SER A 1 118 ? -16.005 6.778 41.976 1.00 75.38 118 SER A CA 1
ATOM 970 C C . SER A 1 118 ? -15.879 8.050 41.130 1.00 75.38 118 SER A C 1
ATOM 972 O O . SER A 1 118 ? -14.915 8.178 40.378 1.00 75.38 118 SER A O 1
ATOM 974 N N . LEU A 1 119 ? -16.821 8.996 41.227 1.00 83.81 119 LEU A N 1
ATOM 975 C CA . LEU A 1 119 ? -16.809 10.248 40.467 1.00 83.81 119 LEU A CA 1
ATOM 976 C C . LEU A 1 119 ? -15.945 11.325 41.119 1.00 83.81 119 LEU A C 1
ATOM 978 O O . LEU A 1 119 ? -15.887 11.462 42.341 1.00 83.81 119 LEU A O 1
ATOM 982 N N . LYS A 1 120 ? -15.355 12.184 40.285 1.00 86.38 120 LYS A N 1
ATOM 983 C CA . LYS A 1 120 ? -14.714 13.408 40.769 1.00 86.38 120 LYS A CA 1
ATOM 984 C C . LYS A 1 120 ? -15.730 14.388 41.338 1.00 86.38 120 LYS A C 1
ATOM 986 O O . LYS A 1 120 ? -16.850 14.481 40.846 1.00 86.38 120 LYS A O 1
ATOM 991 N N . LYS A 1 121 ? -15.287 15.229 42.282 1.00 78.75 121 LYS A N 1
ATOM 992 C CA . LYS A 1 121 ? -16.108 16.227 43.014 1.00 78.75 121 LYS A CA 1
ATOM 993 C C . LYS A 1 121 ? -17.062 17.101 42.176 1.00 78.75 121 LYS A C 1
ATOM 995 O O . LYS A 1 121 ? -18.034 17.595 42.732 1.00 78.75 121 LYS A O 1
ATOM 1000 N N . ASN A 1 122 ? -16.798 17.299 40.881 1.00 81.38 122 ASN A N 1
ATOM 1001 C CA . ASN A 1 122 ? -17.615 18.125 39.977 1.00 81.38 122 ASN A CA 1
ATOM 1002 C C . ASN A 1 122 ? -18.238 17.337 38.807 1.00 81.38 122 ASN A C 1
ATOM 1004 O O . ASN A 1 122 ? -18.726 17.944 37.858 1.00 81.38 122 ASN A O 1
ATOM 1008 N N . SER A 1 123 ? -18.174 16.006 38.826 1.00 86.75 123 SER A N 1
ATOM 1009 C CA . SER A 1 123 ? -18.694 15.144 37.760 1.00 86.75 123 SER A CA 1
ATOM 1010 C C . SER A 1 123 ? -20.041 14.550 38.151 1.00 86.75 123 SER A C 1
ATOM 1012 O O . SER A 1 123 ? -20.225 14.133 39.292 1.00 86.75 123 SER A O 1
ATOM 1014 N N . LYS A 1 124 ? -20.983 14.491 37.206 1.00 88.12 124 LYS A N 1
ATOM 1015 C CA . LYS A 1 124 ? -22.264 13.801 37.398 1.00 88.12 124 LYS A CA 1
ATOM 1016 C C . LYS A 1 124 ? -22.210 12.408 36.784 1.00 88.12 124 LYS A C 1
ATOM 1018 O O . LYS A 1 124 ? -21.613 12.215 35.725 1.00 88.12 124 LYS A O 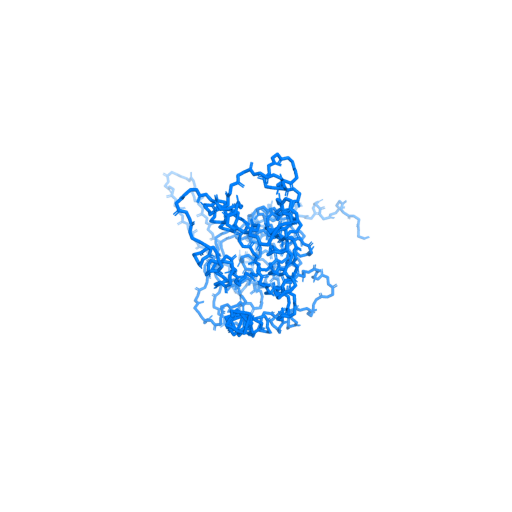1
ATOM 1023 N N . ALA A 1 125 ? -22.904 11.456 37.407 1.00 86.38 125 ALA A N 1
ATOM 1024 C CA . ALA A 1 125 ? -23.027 10.098 36.876 1.00 86.38 125 ALA A CA 1
ATOM 1025 C C . ALA A 1 125 ? -23.648 10.092 35.471 1.00 86.38 125 ALA A C 1
ATOM 1027 O O . ALA A 1 125 ? -23.240 9.313 34.615 1.00 86.38 125 ALA A O 1
ATOM 1028 N N . GLU A 1 126 ? -24.599 10.994 35.219 1.00 88.31 126 GLU A N 1
ATOM 1029 C CA . GLU A 1 126 ? -25.238 11.163 33.913 1.00 88.31 126 GLU A CA 1
ATOM 1030 C C . GLU A 1 126 ? -24.234 11.521 32.810 1.00 88.31 126 GLU A C 1
ATOM 1032 O O . GLU A 1 126 ? -24.285 10.930 31.732 1.00 88.31 126 GLU A O 1
ATOM 1037 N N . ASP A 1 127 ? -23.283 12.419 33.083 1.00 90.19 127 ASP A N 1
ATOM 1038 C CA . ASP A 1 127 ? -22.265 12.820 32.107 1.00 90.19 127 ASP A CA 1
ATOM 1039 C C . ASP A 1 127 ? -21.302 11.662 31.807 1.00 90.19 127 ASP A C 1
ATOM 1041 O O . ASP A 1 127 ? -20.987 11.397 30.645 1.00 90.19 127 ASP A O 1
ATOM 1045 N N . LEU A 1 128 ? -20.894 10.922 32.847 1.00 90.00 128 LEU A N 1
ATOM 1046 C CA . LEU A 1 128 ? -20.058 9.728 32.711 1.00 90.00 128 LEU A CA 1
ATOM 1047 C C . LEU A 1 128 ? -20.751 8.665 31.854 1.00 90.00 128 LEU A C 1
ATOM 1049 O O . LEU A 1 128 ? -20.164 8.153 30.900 1.00 90.00 128 LEU A O 1
ATOM 1053 N N . TYR A 1 129 ? -22.004 8.337 32.172 1.00 90.25 129 TYR A N 1
ATOM 1054 C CA . TYR A 1 129 ? -22.754 7.355 31.401 1.00 90.25 129 TYR A CA 1
ATOM 1055 C C . TYR A 1 129 ? -23.008 7.832 29.973 1.00 90.25 129 TYR A C 1
ATOM 1057 O O . TYR A 1 129 ? -22.853 7.049 29.039 1.00 90.25 129 TYR A O 1
ATOM 1065 N N . THR A 1 130 ? -23.330 9.111 29.782 1.00 91.19 130 THR A N 1
ATOM 1066 C CA . THR A 1 130 ? -23.486 9.692 28.445 1.00 91.19 130 THR A CA 1
ATOM 1067 C C . THR A 1 130 ? -22.216 9.491 27.632 1.00 91.19 130 THR A C 1
ATOM 1069 O O . THR A 1 130 ? -22.292 9.022 26.502 1.00 91.19 130 THR A O 1
ATOM 1072 N N . TYR A 1 131 ? -21.044 9.767 28.205 1.00 92.88 131 TYR A N 1
ATOM 1073 C CA . TYR A 1 131 ? -19.771 9.526 27.540 1.00 92.88 131 TYR A CA 1
ATOM 1074 C C . TYR A 1 131 ? -19.545 8.035 27.226 1.00 92.88 131 TYR A C 1
ATOM 1076 O O . TYR A 1 131 ? -19.341 7.696 26.058 1.00 92.88 131 TYR A O 1
ATOM 1084 N N . ILE A 1 132 ? -19.655 7.142 28.221 1.00 92.12 132 ILE A N 1
ATOM 1085 C CA . ILE A 1 132 ? -19.449 5.689 28.061 1.00 92.12 132 ILE A CA 1
ATOM 1086 C C . ILE A 1 132 ? -20.350 5.122 26.956 1.00 92.12 132 ILE A C 1
ATOM 1088 O O . ILE A 1 132 ? -19.870 4.409 26.079 1.00 92.12 132 ILE A O 1
ATOM 1092 N N . PHE A 1 133 ? -21.639 5.463 26.954 1.00 93.06 133 PHE A N 1
ATOM 1093 C CA . PHE A 1 133 ? -22.612 4.935 25.993 1.00 93.06 133 PHE A CA 1
ATOM 1094 C C . PHE A 1 133 ? -22.662 5.710 24.665 1.00 93.06 133 PHE A C 1
ATOM 1096 O O . PHE A 1 133 ? -23.354 5.276 23.747 1.00 93.06 133 PHE A O 1
ATOM 1103 N N . SER A 1 134 ? -21.941 6.832 24.530 1.00 91.94 134 SER A N 1
ATOM 1104 C CA . SER A 1 134 ? -21.959 7.649 23.304 1.00 91.94 134 SER A CA 1
ATOM 1105 C C . SER A 1 134 ? -21.204 7.043 22.125 1.00 91.94 134 SER A C 1
ATOM 1107 O O . SER A 1 134 ? -21.404 7.491 21.002 1.00 91.94 134 SER A O 1
ATOM 1109 N N . GLY A 1 135 ? -20.281 6.108 22.371 1.00 90.56 135 GLY A N 1
ATOM 1110 C CA . GLY A 1 135 ? -19.404 5.560 21.333 1.00 90.56 135 GLY A CA 1
ATOM 1111 C C . GLY A 1 135 ? -18.413 6.566 20.728 1.00 90.56 135 GLY A C 1
ATOM 1112 O O . GLY A 1 135 ? -17.719 6.213 19.790 1.00 90.56 135 GLY A O 1
ATOM 1113 N N . LYS A 1 136 ? -18.279 7.794 21.260 1.00 92.31 136 LYS A N 1
ATOM 1114 C CA . LYS A 1 136 ? -17.390 8.854 20.718 1.00 92.31 136 LYS A CA 1
ATOM 1115 C C . LYS A 1 136 ? -15.900 8.497 20.658 1.00 92.31 136 LYS A C 1
ATOM 1117 O O . LYS A 1 136 ? -15.116 9.204 20.036 1.00 92.31 136 LYS A O 1
ATOM 1122 N N . TYR A 1 137 ? -15.505 7.449 21.362 1.00 93.38 137 TYR A N 1
ATOM 1123 C CA . TYR A 1 137 ? -14.153 6.903 21.381 1.00 93.38 137 TYR A CA 1
ATOM 1124 C C . TYR A 1 137 ? -13.959 5.775 20.355 1.00 93.38 137 TYR A C 1
ATOM 1126 O O . TYR A 1 137 ? -12.895 5.162 20.335 1.00 93.38 137 TYR A O 1
ATOM 1134 N N . LEU A 1 138 ? -14.976 5.465 19.550 1.00 93.94 138 LEU A N 1
ATOM 1135 C CA . LEU A 1 138 ? -14.903 4.492 18.470 1.00 93.94 138 LEU A CA 1
ATOM 1136 C C . LEU A 1 138 ? -14.592 5.187 17.152 1.00 93.94 138 LEU A C 1
ATOM 1138 O O . LEU A 1 138 ? -15.114 6.269 16.870 1.00 93.94 138 LEU A O 1
ATOM 1142 N N . ASP A 1 139 ? -13.808 4.503 16.330 1.00 91.44 139 ASP A N 1
ATOM 1143 C CA . ASP A 1 139 ? -13.586 4.864 14.938 1.00 91.44 139 ASP A CA 1
ATOM 1144 C C . ASP A 1 139 ? -13.670 3.632 14.041 1.00 91.44 139 ASP A C 1
ATOM 1146 O O . ASP A 1 139 ? -13.397 2.509 14.481 1.00 91.44 139 ASP A O 1
ATOM 1150 N N . VAL A 1 140 ? -14.040 3.848 12.781 1.00 88.62 140 VAL A N 1
ATOM 1151 C CA . VAL A 1 140 ? -13.908 2.825 11.743 1.00 88.62 140 VAL A CA 1
ATOM 1152 C C . VAL A 1 140 ? -12.574 3.047 11.055 1.00 88.62 140 VAL A C 1
ATOM 1154 O O . VAL A 1 140 ? -12.420 3.954 10.243 1.00 88.62 140 VAL A O 1
ATOM 1157 N N . ASP A 1 141 ? -11.617 2.194 11.386 1.00 82.56 141 ASP A N 1
ATOM 1158 C CA . ASP A 1 141 ? -10.277 2.215 10.819 1.00 82.56 141 ASP A CA 1
ATOM 1159 C C . ASP A 1 141 ? -10.095 1.020 9.871 1.00 82.56 141 ASP A C 1
ATOM 1161 O O . ASP A 1 141 ? -10.908 0.089 9.833 1.00 82.56 141 ASP A O 1
ATOM 1165 N N . TYR A 1 142 ? -9.020 1.025 9.096 1.00 76.44 142 TYR A N 1
ATOM 1166 C CA . TYR A 1 142 ? -8.651 -0.090 8.239 1.00 76.44 142 TYR A CA 1
ATOM 1167 C C . TYR A 1 142 ? -7.237 -0.551 8.557 1.00 76.44 142 TYR A C 1
ATOM 1169 O O . TYR A 1 142 ? -6.276 0.213 8.509 1.00 76.44 142 TYR A O 1
ATOM 1177 N N . ASP A 1 143 ? -7.103 -1.842 8.841 1.00 76.25 143 ASP A N 1
ATOM 1178 C CA . 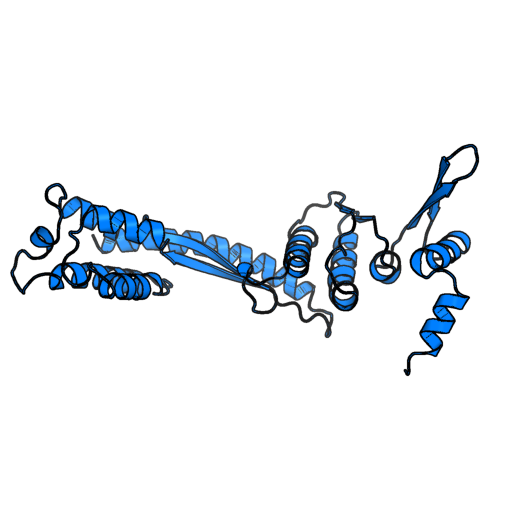ASP A 1 143 ? -5.791 -2.466 8.826 1.00 76.25 143 ASP A CA 1
ATOM 1179 C C . ASP A 1 143 ? -5.447 -2.787 7.379 1.00 76.25 143 ASP A C 1
ATOM 1181 O O . ASP A 1 143 ? -6.182 -3.505 6.696 1.00 76.25 143 ASP A O 1
ATOM 1185 N N . LEU A 1 144 ? -4.342 -2.217 6.913 1.00 75.81 144 LEU A N 1
ATOM 1186 C CA . LEU A 1 144 ? -3.735 -2.599 5.656 1.00 75.81 144 LEU A CA 1
ATOM 1187 C C . LEU A 1 144 ? -2.453 -3.367 5.954 1.00 75.81 144 LEU A C 1
ATOM 1189 O O . LEU A 1 144 ? -1.540 -2.858 6.615 1.00 75.81 144 LEU A O 1
ATOM 1193 N N . GLU A 1 145 ? -2.387 -4.580 5.431 1.00 78.12 145 GLU A N 1
ATOM 1194 C CA . GLU A 1 145 ? -1.205 -5.419 5.504 1.00 78.12 145 GLU A CA 1
ATOM 1195 C C . GLU A 1 145 ? -0.658 -5.673 4.106 1.00 78.12 145 GLU A C 1
ATOM 1197 O O . GLU A 1 145 ? -1.401 -5.958 3.169 1.00 78.12 145 GLU A O 1
ATOM 1202 N N . PHE A 1 146 ? 0.660 -5.574 3.971 1.00 77.69 146 PHE A N 1
ATOM 1203 C CA . PHE A 1 146 ? 1.391 -5.924 2.762 1.00 77.69 146 PHE A CA 1
ATOM 1204 C C . PHE A 1 146 ? 2.316 -7.091 3.096 1.00 77.69 146 PHE A C 1
ATOM 1206 O O . PHE A 1 146 ? 3.180 -6.979 3.963 1.00 77.69 146 PHE A O 1
ATOM 1213 N N . ASN A 1 147 ? 2.109 -8.235 2.450 1.00 77.31 147 ASN A N 1
ATOM 1214 C CA . ASN A 1 147 ? 2.789 -9.498 2.737 1.00 77.31 147 ASN A CA 1
ATOM 1215 C C . ASN A 1 147 ? 2.698 -9.908 4.218 1.00 77.31 147 ASN A C 1
ATOM 1217 O O . ASN A 1 147 ? 3.695 -10.320 4.813 1.00 77.31 147 ASN A O 1
ATOM 1221 N N . ASN A 1 148 ? 1.500 -9.791 4.806 1.00 79.50 148 ASN A N 1
ATOM 1222 C CA . ASN A 1 148 ? 1.214 -10.048 6.228 1.00 79.50 148 ASN A CA 1
ATOM 1223 C C . ASN A 1 148 ? 2.022 -9.160 7.196 1.00 79.50 148 ASN A C 1
ATOM 1225 O O . ASN A 1 148 ? 2.275 -9.541 8.341 1.00 79.50 148 ASN A O 1
ATOM 1229 N N . LYS A 1 149 ? 2.501 -8.000 6.729 1.00 80.94 149 LYS A N 1
ATOM 1230 C CA . LYS A 1 149 ? 3.133 -6.986 7.573 1.00 80.94 149 LYS A CA 1
ATOM 1231 C C . LYS A 1 149 ? 2.238 -5.751 7.636 1.00 80.94 149 LYS A C 1
ATOM 1233 O O . LYS A 1 149 ? 1.843 -5.253 6.578 1.00 80.94 149 LYS A O 1
ATOM 1238 N N . PRO A 1 150 ? 1.970 -5.196 8.829 1.00 82.75 150 PRO A N 1
ATOM 1239 C CA . PRO A 1 150 ? 1.252 -3.932 8.940 1.00 82.75 150 PRO A CA 1
ATOM 1240 C C . PRO A 1 150 ? 2.075 -2.791 8.323 1.00 82.75 150 PRO A C 1
ATOM 1242 O O . PRO A 1 150 ? 3.307 -2.815 8.390 1.00 82.75 150 PRO A O 1
ATOM 1245 N N . ILE A 1 151 ? 1.414 -1.751 7.788 1.00 81.62 151 ILE A N 1
ATOM 1246 C CA . ILE A 1 151 ? 2.086 -0.577 7.175 1.00 81.62 151 ILE A CA 1
ATOM 1247 C C . ILE A 1 151 ? 3.212 -0.013 8.063 1.00 81.62 151 ILE A C 1
ATOM 1249 O O . ILE A 1 151 ? 4.279 0.378 7.574 1.00 81.62 151 ILE A O 1
ATOM 1253 N N . SER A 1 152 ? 2.990 0.032 9.380 1.00 79.94 152 SER A N 1
ATOM 1254 C CA . SER A 1 152 ? 3.945 0.568 10.357 1.00 79.94 152 SER A CA 1
ATOM 1255 C C . SER A 1 152 ? 5.291 -0.165 10.353 1.00 79.94 152 SER A C 1
ATOM 1257 O O . SER A 1 152 ? 6.309 0.465 10.633 1.00 79.94 152 SER A O 1
ATOM 1259 N N . MET A 1 153 ? 5.317 -1.442 9.962 1.00 85.69 153 MET A N 1
ATOM 1260 C CA . MET A 1 153 ? 6.515 -2.287 9.891 1.00 85.69 153 MET A CA 1
ATOM 1261 C C . MET A 1 153 ? 7.124 -2.389 8.486 1.00 85.69 153 MET A C 1
ATOM 1263 O O . MET A 1 153 ? 8.144 -3.055 8.316 1.00 85.69 153 MET A O 1
ATOM 1267 N N . LEU A 1 154 ? 6.524 -1.750 7.480 1.00 83.31 154 LEU A N 1
ATOM 1268 C CA . LEU A 1 154 ? 7.057 -1.750 6.119 1.00 83.31 154 LEU A CA 1
ATOM 1269 C C . LEU A 1 154 ? 8.297 -0.860 6.007 1.00 83.31 154 LEU A C 1
ATOM 1271 O O . LEU A 1 154 ? 8.332 0.251 6.546 1.00 83.31 154 LEU A O 1
ATOM 1275 N N . SER A 1 155 ? 9.285 -1.336 5.251 1.00 84.62 155 SER A N 1
ATOM 1276 C CA . SER A 1 155 ? 10.436 -0.539 4.826 1.00 84.62 155 SER A CA 1
ATOM 1277 C C . SER A 1 155 ? 10.004 0.616 3.905 1.00 84.62 155 SER A C 1
ATOM 1279 O O . SER A 1 155 ? 8.927 0.557 3.304 1.00 84.62 155 SER A O 1
ATOM 1281 N N . PRO A 1 156 ? 10.828 1.671 3.744 1.00 84.00 156 PRO A N 1
ATOM 1282 C CA . PRO A 1 156 ? 10.530 2.763 2.816 1.00 84.00 156 PRO A CA 1
ATOM 1283 C C . PRO A 1 156 ? 10.207 2.282 1.391 1.00 84.00 156 PRO A C 1
ATOM 1285 O O . PRO A 1 156 ? 9.235 2.753 0.804 1.00 84.00 156 PRO A O 1
ATOM 1288 N N . GLY A 1 157 ? 10.952 1.292 0.883 1.00 83.56 157 GLY A N 1
ATOM 1289 C CA . GLY A 1 157 ? 10.699 0.665 -0.417 1.00 83.56 157 GLY A CA 1
ATOM 1290 C C . GLY A 1 157 ? 9.347 -0.048 -0.482 1.00 83.56 157 GLY A C 1
ATOM 1291 O O . GLY A 1 157 ? 8.543 0.238 -1.365 1.00 83.56 157 GLY A O 1
ATOM 1292 N N . GLU A 1 158 ? 9.033 -0.911 0.491 1.00 82.88 158 GLU A N 1
ATOM 1293 C CA . GLU A 1 158 ? 7.732 -1.603 0.545 1.00 82.88 158 GLU A CA 1
ATOM 1294 C C . GLU A 1 158 ? 6.553 -0.615 0.621 1.00 82.88 158 GLU A C 1
ATOM 1296 O O . GLU A 1 158 ? 5.535 -0.813 -0.043 1.00 82.88 158 GLU A O 1
ATOM 1301 N N . ARG A 1 159 ? 6.690 0.482 1.382 1.00 84.56 159 ARG A N 1
ATOM 1302 C CA . ARG A 1 159 ? 5.672 1.546 1.439 1.00 84.56 159 ARG A CA 1
ATOM 1303 C C . ARG A 1 159 ? 5.499 2.243 0.092 1.00 84.56 159 ARG A C 1
ATOM 1305 O O . ARG A 1 159 ? 4.364 2.482 -0.319 1.00 84.56 159 ARG A O 1
ATOM 1312 N N . GLY A 1 160 ? 6.603 2.551 -0.589 1.00 84.00 160 GLY A N 1
ATOM 1313 C CA . GLY A 1 160 ? 6.590 3.139 -1.929 1.00 84.00 160 GLY A CA 1
ATOM 1314 C C . GLY A 1 160 ? 5.893 2.233 -2.943 1.00 84.00 160 GLY A C 1
ATOM 1315 O O . GLY A 1 160 ? 4.998 2.680 -3.658 1.00 84.00 160 GLY A O 1
ATOM 1316 N N . LEU A 1 161 ? 6.219 0.938 -2.942 1.00 82.69 161 LEU A N 1
ATOM 1317 C CA . LEU A 1 161 ? 5.586 -0.055 -3.811 1.00 82.69 161 LEU A CA 1
ATOM 1318 C C . LEU A 1 161 ? 4.086 -0.191 -3.545 1.00 82.69 161 LEU A C 1
ATOM 1320 O O . LEU A 1 161 ? 3.300 -0.250 -4.489 1.00 82.69 161 LEU A O 1
ATOM 1324 N N . LEU A 1 162 ? 3.676 -0.225 -2.277 1.00 80.44 162 LEU A N 1
ATOM 1325 C CA . LEU A 1 162 ? 2.265 -0.278 -1.906 1.00 80.44 162 LEU A CA 1
ATOM 1326 C C . LEU A 1 162 ? 1.507 0.953 -2.427 1.00 80.44 162 LEU A C 1
ATOM 1328 O O . LEU A 1 162 ? 0.441 0.818 -3.024 1.00 80.44 162 LEU A O 1
ATOM 1332 N N . LEU A 1 163 ? 2.079 2.147 -2.266 1.00 81.81 163 LEU A N 1
ATOM 1333 C CA . LEU A 1 163 ? 1.493 3.384 -2.779 1.00 81.81 163 LEU A CA 1
ATOM 1334 C C . LEU A 1 163 ? 1.398 3.381 -4.313 1.00 81.81 163 LEU A C 1
ATOM 1336 O O . LEU A 1 163 ? 0.344 3.698 -4.865 1.00 81.81 163 LEU A O 1
ATOM 1340 N N . LEU A 1 164 ? 2.471 2.981 -5.002 1.00 81.06 164 LEU A N 1
ATOM 1341 C CA . LEU A 1 164 ? 2.492 2.831 -6.459 1.00 81.06 164 LEU A CA 1
ATOM 1342 C C . LEU A 1 164 ? 1.446 1.824 -6.934 1.00 81.06 164 LEU A C 1
ATOM 1344 O O . LEU A 1 164 ? 0.783 2.070 -7.935 1.00 81.06 164 LEU A O 1
ATOM 1348 N N . THR A 1 165 ? 1.261 0.727 -6.199 1.00 77.25 165 THR A N 1
ATOM 1349 C CA . THR A 1 165 ? 0.220 -0.269 -6.470 1.00 77.25 165 THR A CA 1
ATOM 1350 C C . THR A 1 165 ? -1.152 0.400 -6.451 1.00 77.25 165 THR A C 1
ATOM 1352 O O . THR A 1 165 ? -1.879 0.302 -7.433 1.00 77.25 165 THR A O 1
ATOM 1355 N N . PHE A 1 166 ? -1.489 1.174 -5.415 1.00 74.25 166 PHE A N 1
ATOM 1356 C CA . PHE A 1 166 ? -2.758 1.911 -5.387 1.00 74.25 166 PHE A CA 1
ATOM 1357 C C . PHE A 1 166 ? -2.898 2.896 -6.549 1.00 74.25 166 PHE A C 1
ATOM 1359 O O . PHE A 1 166 ? -3.927 2.893 -7.222 1.00 74.25 166 PHE A O 1
ATOM 1366 N N . PHE A 1 167 ? -1.871 3.698 -6.840 1.00 77.19 167 PHE A N 1
ATOM 1367 C CA . PHE A 1 167 ? -1.941 4.653 -7.948 1.00 77.19 167 PHE A CA 1
ATOM 1368 C C . PHE A 1 167 ? -2.095 3.978 -9.300 1.00 77.19 167 PHE A C 1
ATOM 1370 O O . PHE A 1 167 ? -2.876 4.455 -10.115 1.00 77.19 167 PHE A O 1
ATOM 1377 N N . LEU A 1 168 ? -1.368 2.889 -9.553 1.00 74.94 168 LEU A N 1
ATOM 1378 C CA . LEU A 1 168 ? -1.364 2.197 -10.839 1.00 74.94 168 LEU A CA 1
ATOM 1379 C C . LEU A 1 168 ? -2.682 1.462 -11.115 1.00 74.94 168 LEU A C 1
ATOM 1381 O O . LEU A 1 168 ? -3.014 1.233 -12.281 1.00 74.94 168 LEU A O 1
ATOM 1385 N N . LEU A 1 169 ? -3.436 1.139 -10.065 1.00 65.62 169 LEU A N 1
ATOM 1386 C CA . LEU A 1 169 ? -4.453 0.096 -10.127 1.00 65.62 169 LEU A CA 1
ATOM 1387 C C . LEU A 1 169 ? -5.823 0.486 -9.574 1.00 65.62 169 LEU A C 1
ATOM 1389 O O . LEU A 1 169 ? -6.836 0.099 -10.152 1.00 65.62 169 LEU A O 1
ATOM 1393 N N . ALA A 1 170 ? -5.868 1.238 -8.473 1.00 65.31 170 ALA A N 1
ATOM 1394 C CA . ALA A 1 170 ? -7.123 1.724 -7.903 1.00 65.31 170 ALA A CA 1
ATOM 1395 C C . ALA A 1 170 ? -7.646 2.951 -8.663 1.00 65.31 170 ALA A C 1
ATOM 1397 O O . ALA A 1 170 ? -8.852 3.190 -8.704 1.00 65.31 170 ALA A O 1
ATOM 1398 N N . ASP A 1 171 ? -6.749 3.717 -9.284 1.00 67.19 171 ASP A N 1
ATOM 1399 C CA . ASP A 1 171 ? -7.129 4.827 -10.146 1.00 67.19 171 ASP A CA 1
ATOM 1400 C C . ASP A 1 171 ? -7.700 4.304 -11.472 1.00 67.19 171 ASP A C 1
ATOM 1402 O O . ASP A 1 171 ? -6.973 3.840 -12.353 1.00 67.19 171 ASP A O 1
ATOM 1406 N N . THR A 1 172 ? -9.024 4.384 -11.612 1.00 66.81 172 THR A N 1
ATOM 1407 C CA . THR A 1 172 ? -9.742 4.031 -12.844 1.00 66.81 172 THR A CA 1
ATOM 1408 C C . THR A 1 172 ? -9.678 5.130 -13.904 1.00 66.81 172 THR A C 1
ATOM 1410 O O . THR A 1 172 ? -10.321 5.004 -14.946 1.00 66.81 172 THR A O 1
ATOM 1413 N N . SER A 1 173 ? -8.983 6.241 -13.642 1.00 75.06 173 SER A N 1
ATOM 1414 C CA . SER A 1 173 ? -8.826 7.309 -14.619 1.00 75.06 173 SER A CA 1
ATOM 1415 C C . SER A 1 173 ? -7.852 6.909 -15.730 1.00 75.06 173 SER A C 1
ATOM 1417 O O . SER A 1 173 ? -6.847 6.231 -15.514 1.00 75.06 173 SER A O 1
ATOM 1419 N N . ASN A 1 174 ? -8.126 7.386 -16.945 1.00 83.19 174 ASN A N 1
ATOM 1420 C CA . ASN A 1 174 ? -7.239 7.193 -18.095 1.00 83.19 174 ASN A CA 1
ATOM 1421 C C . ASN A 1 174 ? -6.208 8.332 -18.228 1.00 83.19 174 ASN A C 1
ATOM 1423 O O . ASN A 1 174 ? -5.645 8.542 -19.303 1.00 83.19 174 ASN A O 1
ATOM 1427 N N . ASN A 1 175 ? -5.992 9.102 -17.156 1.00 89.44 175 ASN A N 1
ATOM 1428 C CA . ASN A 1 175 ? -5.086 10.246 -17.167 1.00 89.44 175 ASN A CA 1
ATOM 1429 C C . ASN A 1 175 ? -3.627 9.783 -17.337 1.00 89.44 175 ASN A C 1
ATOM 1431 O O . ASN A 1 175 ? -3.257 8.738 -16.788 1.00 89.44 175 ASN A O 1
ATOM 1435 N N . PRO A 1 176 ? -2.782 10.548 -18.058 1.00 91.81 176 PRO A N 1
ATOM 1436 C CA . PRO A 1 176 ? -1.357 10.257 -18.141 1.00 91.81 176 PRO A CA 1
ATOM 1437 C C . PRO A 1 176 ? -0.713 10.231 -16.753 1.00 91.81 176 PRO A C 1
ATOM 1439 O O . PRO A 1 176 ? -0.950 11.123 -15.938 1.00 91.81 176 PRO A O 1
ATOM 1442 N N . LEU A 1 177 ? 0.125 9.228 -16.504 1.00 91.19 177 LEU A N 1
ATOM 1443 C CA . LEU A 1 177 ? 0.879 9.080 -15.263 1.00 91.19 177 LEU A CA 1
ATOM 1444 C C . LEU A 1 177 ? 2.367 9.294 -15.534 1.00 91.19 177 LEU A C 1
ATOM 1446 O O . LEU A 1 177 ? 2.924 8.650 -16.421 1.00 91.19 177 LEU A O 1
ATOM 1450 N N . ILE A 1 178 ? 3.006 10.172 -14.761 1.00 94.00 178 ILE A N 1
ATOM 1451 C CA . ILE A 1 178 ? 4.452 10.416 -14.820 1.00 94.00 178 ILE A CA 1
ATOM 1452 C C . ILE A 1 178 ? 5.075 9.878 -13.535 1.00 94.00 178 ILE A C 1
ATOM 1454 O O . ILE A 1 178 ? 4.678 10.284 -12.444 1.00 94.00 178 ILE A O 1
ATOM 1458 N N . LEU A 1 179 ? 6.029 8.962 -13.675 1.00 92.75 179 LEU A N 1
ATOM 1459 C CA . LEU A 1 179 ? 6.761 8.345 -12.575 1.00 92.75 179 LEU A CA 1
ATOM 1460 C C . LEU A 1 179 ? 8.244 8.683 -12.714 1.00 92.75 179 LEU A C 1
ATOM 1462 O O . LEU A 1 179 ? 8.868 8.309 -13.706 1.00 92.75 179 LEU A O 1
ATOM 1466 N N . ASP A 1 180 ? 8.798 9.374 -11.726 1.00 94.06 180 ASP A N 1
ATOM 1467 C CA . ASP A 1 180 ? 10.231 9.647 -11.654 1.00 94.06 180 ASP A CA 1
ATOM 1468 C C . ASP A 1 180 ? 10.881 8.672 -10.674 1.00 94.06 180 ASP A C 1
ATOM 1470 O O . ASP A 1 180 ? 10.474 8.609 -9.516 1.00 94.06 180 ASP A O 1
ATOM 1474 N N . GLN A 1 181 ? 11.811 7.861 -11.176 1.00 93.75 181 GLN A N 1
ATOM 1475 C CA . GLN A 1 181 ? 12.527 6.814 -10.447 1.00 93.75 181 GLN A CA 1
ATOM 1476 C C . GLN A 1 181 ? 11.630 5.960 -9.523 1.00 93.75 181 GLN A C 1
ATOM 1478 O O . GLN A 1 181 ? 11.938 5.802 -8.340 1.00 93.75 181 GLN A O 1
ATOM 1483 N N . PRO A 1 182 ? 10.524 5.361 -10.021 1.00 91.31 182 PRO A N 1
ATOM 1484 C CA . PRO A 1 182 ? 9.645 4.534 -9.186 1.00 91.31 182 PRO A CA 1
ATOM 1485 C C . PRO A 1 182 ? 10.342 3.290 -8.602 1.00 91.31 182 PRO A C 1
ATOM 1487 O O . PRO A 1 182 ? 9.788 2.633 -7.724 1.00 91.31 182 PRO A O 1
ATOM 1490 N N . GLU A 1 183 ? 11.532 2.942 -9.098 1.00 91.50 183 GLU A N 1
ATOM 1491 C CA . GLU A 1 183 ? 12.408 1.897 -8.572 1.00 91.50 183 GLU A CA 1
ATOM 1492 C C . GLU A 1 183 ? 13.195 2.279 -7.310 1.00 91.50 183 GLU A C 1
ATOM 1494 O O . GLU A 1 183 ? 13.847 1.415 -6.720 1.00 91.50 183 GLU A O 1
ATOM 1499 N N . GLU A 1 184 ? 13.210 3.553 -6.914 1.00 89.31 184 GLU A N 1
ATOM 1500 C CA . GLU A 1 184 ? 14.053 4.012 -5.815 1.00 89.31 184 GLU A CA 1
ATOM 1501 C C . GLU A 1 184 ? 13.713 3.262 -4.515 1.00 89.31 184 GLU A C 1
ATOM 1503 O O . GLU A 1 184 ? 12.553 3.125 -4.127 1.00 89.31 184 GLU A O 1
ATOM 1508 N N . ASN A 1 185 ? 14.739 2.771 -3.815 1.00 85.44 185 ASN A N 1
ATOM 1509 C CA . ASN A 1 185 ? 14.614 1.957 -2.599 1.00 85.44 185 ASN A CA 1
ATOM 1510 C C . ASN A 1 185 ? 13.976 0.563 -2.789 1.00 85.44 185 ASN A C 1
ATOM 1512 O O . ASN A 1 185 ? 13.675 -0.094 -1.789 1.00 85.44 185 ASN A O 1
ATOM 1516 N N . LEU A 1 186 ? 13.802 0.086 -4.028 1.00 86.50 186 LEU A N 1
ATOM 1517 C CA . LEU A 1 186 ? 13.389 -1.286 -4.331 1.00 86.50 186 LEU A CA 1
ATOM 1518 C C . LEU A 1 186 ? 14.570 -2.126 -4.822 1.00 86.50 186 LEU A C 1
ATOM 1520 O O . LEU A 1 186 ? 15.430 -1.662 -5.569 1.00 86.50 186 LEU A O 1
ATOM 1524 N N . ASP A 1 187 ? 14.607 -3.395 -4.423 1.00 87.44 187 ASP A N 1
ATOM 1525 C CA . ASP A 1 187 ? 15.566 -4.350 -4.968 1.00 87.44 187 ASP A CA 1
ATOM 1526 C C . ASP A 1 187 ? 15.142 -4.824 -6.375 1.00 87.44 187 ASP A C 1
ATOM 1528 O O . ASP A 1 187 ? 13.961 -4.828 -6.736 1.00 87.44 187 ASP A O 1
ATOM 1532 N N . ASN A 1 188 ? 16.113 -5.264 -7.182 1.00 85.94 188 ASN A N 1
ATOM 1533 C CA . ASN A 1 188 ? 15.865 -5.686 -8.565 1.00 85.94 188 ASN A CA 1
ATOM 1534 C C . ASN A 1 188 ? 14.879 -6.857 -8.690 1.00 85.94 188 ASN A C 1
ATOM 1536 O O . ASN A 1 188 ? 14.169 -6.938 -9.693 1.00 85.94 188 ASN A O 1
ATOM 1540 N N . GLN A 1 189 ? 14.808 -7.745 -7.695 1.00 85.19 189 GLN A N 1
ATOM 1541 C CA . GLN A 1 189 ? 13.874 -8.867 -7.716 1.00 85.19 189 GLN A CA 1
ATOM 1542 C C . GLN A 1 189 ? 12.435 -8.371 -7.517 1.00 85.19 189 GLN A C 1
ATOM 1544 O O . GLN A 1 189 ? 11.537 -8.803 -8.241 1.00 85.19 189 GLN A O 1
ATOM 1549 N N . THR A 1 190 ? 12.213 -7.428 -6.601 1.00 83.75 190 THR A N 1
ATOM 1550 C CA . THR A 1 190 ? 10.911 -6.775 -6.397 1.00 83.75 190 THR A CA 1
ATOM 1551 C C . THR A 1 190 ? 10.481 -5.966 -7.621 1.00 83.75 190 THR A C 1
ATOM 1553 O O . THR A 1 190 ? 9.329 -6.063 -8.055 1.00 83.75 190 THR A O 1
ATOM 1556 N N . ILE A 1 191 ? 11.406 -5.216 -8.228 1.00 88.19 191 ILE A N 1
ATOM 1557 C CA . ILE A 1 191 ? 11.138 -4.454 -9.456 1.00 88.19 191 ILE A CA 1
ATOM 1558 C C . ILE A 1 191 ? 10.653 -5.394 -10.565 1.00 88.19 191 ILE A C 1
ATOM 1560 O O . ILE A 1 191 ? 9.595 -5.162 -11.151 1.00 88.19 191 ILE A O 1
ATOM 1564 N N . TYR A 1 192 ? 11.392 -6.476 -10.817 1.00 86.69 192 TYR A N 1
ATOM 1565 C CA . TYR A 1 192 ? 11.084 -7.434 -11.877 1.00 86.69 192 TYR A CA 1
ATOM 1566 C C . TYR A 1 192 ? 9.776 -8.201 -11.629 1.00 86.69 192 TYR A C 1
ATOM 1568 O O . TYR A 1 192 ? 8.923 -8.284 -12.514 1.00 86.69 192 TYR A O 1
ATOM 1576 N N . ASN A 1 193 ? 9.589 -8.750 -10.424 1.00 81.81 193 ASN A N 1
ATOM 1577 C CA . ASN A 1 193 ? 8.444 -9.617 -10.132 1.00 81.81 193 ASN A CA 1
ATOM 1578 C C . ASN A 1 193 ? 7.132 -8.849 -9.942 1.00 81.81 193 ASN A C 1
ATOM 1580 O O . ASN A 1 193 ? 6.064 -9.411 -10.185 1.00 81.81 193 ASN A O 1
ATOM 1584 N N . VAL A 1 194 ? 7.196 -7.591 -9.492 1.00 80.50 194 VAL A N 1
ATOM 1585 C CA . VAL A 1 194 ? 6.007 -6.818 -9.110 1.00 80.50 194 VAL A CA 1
ATOM 1586 C C . VAL A 1 194 ? 5.853 -5.574 -9.973 1.00 80.50 194 VAL A C 1
ATOM 1588 O O . VAL A 1 194 ? 4.893 -5.476 -10.738 1.00 80.50 194 VAL A O 1
ATOM 1591 N N . LEU A 1 195 ? 6.785 -4.624 -9.877 1.00 86.69 195 LEU A N 1
ATOM 1592 C CA . LEU A 1 195 ? 6.613 -3.290 -10.462 1.00 86.69 195 LEU A CA 1
ATOM 1593 C C . LEU A 1 195 ? 6.466 -3.334 -11.991 1.00 86.69 195 LEU A C 1
ATOM 1595 O O . LEU A 1 195 ? 5.589 -2.671 -12.542 1.00 86.69 195 LEU A O 1
ATOM 1599 N N . VAL A 1 196 ? 7.248 -4.178 -12.671 1.00 89.69 196 VAL A N 1
ATOM 1600 C CA . VAL A 1 196 ? 7.125 -4.403 -14.121 1.00 89.69 196 VAL A CA 1
ATOM 1601 C C . VAL A 1 196 ? 5.708 -4.844 -14.497 1.00 89.69 196 VAL A C 1
ATOM 1603 O O . VAL A 1 196 ? 5.112 -4.315 -15.435 1.00 89.69 196 VAL A O 1
ATOM 1606 N N . GLN A 1 197 ? 5.129 -5.783 -13.749 1.00 84.75 197 GLN A N 1
ATOM 1607 C CA . GLN A 1 197 ? 3.784 -6.291 -14.024 1.00 84.75 197 GLN A CA 1
ATOM 1608 C C . GLN A 1 197 ? 2.717 -5.217 -13.780 1.00 84.75 197 GLN A C 1
ATOM 1610 O O . GLN A 1 197 ? 1.786 -5.070 -14.577 1.00 84.75 197 GLN A O 1
ATOM 1615 N N . LEU A 1 198 ? 2.880 -4.418 -12.719 1.00 83.38 198 LEU A N 1
ATOM 1616 C CA . LEU A 1 198 ? 2.005 -3.284 -12.414 1.00 83.38 198 LEU A CA 1
ATOM 1617 C C . LEU A 1 198 ? 1.975 -2.276 -13.565 1.00 83.38 198 LEU A C 1
ATOM 1619 O O . LEU A 1 198 ? 0.902 -1.908 -14.046 1.00 83.38 198 LEU A O 1
ATOM 1623 N N . ILE A 1 199 ? 3.151 -1.887 -14.057 1.00 89.50 199 ILE A N 1
ATOM 1624 C CA . ILE A 1 199 ? 3.292 -0.938 -15.164 1.00 89.50 199 ILE A CA 1
ATOM 1625 C C . ILE A 1 199 ? 2.692 -1.511 -16.450 1.00 89.50 199 ILE A C 1
ATOM 1627 O O . ILE A 1 199 ? 1.907 -0.829 -17.110 1.00 89.50 199 ILE A O 1
ATOM 1631 N N . ARG A 1 200 ? 2.994 -2.774 -16.787 1.00 87.81 200 ARG A N 1
ATOM 1632 C CA . ARG A 1 200 ? 2.455 -3.455 -17.979 1.00 87.81 200 ARG A CA 1
ATOM 1633 C C . ARG A 1 200 ? 0.932 -3.513 -17.989 1.00 87.81 200 ARG A C 1
ATOM 1635 O O . ARG A 1 200 ? 0.327 -3.455 -19.057 1.00 87.81 200 ARG A O 1
ATOM 1642 N N . ASN A 1 201 ? 0.303 -3.635 -16.826 1.00 82.19 201 ASN A N 1
ATOM 1643 C CA . ASN A 1 201 ? -1.151 -3.623 -16.725 1.00 82.19 201 ASN A CA 1
ATOM 1644 C C . ASN A 1 201 ? -1.722 -2.203 -16.752 1.00 82.19 201 ASN A C 1
ATOM 1646 O O . ASN A 1 201 ? -2.698 -1.964 -17.463 1.00 82.19 201 ASN A O 1
ATOM 1650 N N . ALA A 1 202 ? -1.091 -1.249 -16.066 1.00 85.31 202 ALA A N 1
ATOM 1651 C CA . ALA A 1 202 ? -1.513 0.149 -16.082 1.00 85.31 202 ALA A CA 1
ATOM 1652 C C . ALA A 1 202 ? -1.464 0.752 -17.497 1.00 85.31 202 ALA A C 1
ATOM 1654 O O . ALA A 1 202 ? -2.423 1.400 -17.927 1.00 85.31 202 ALA A O 1
ATOM 1655 N N . LYS A 1 203 ? -0.397 0.477 -18.260 1.00 89.00 203 LYS A N 1
ATOM 1656 C CA . LYS A 1 203 ? -0.207 1.036 -19.608 1.00 89.00 203 LYS A CA 1
ATOM 1657 C C . LYS A 1 203 ? -1.214 0.545 -20.657 1.00 89.00 203 LYS A C 1
ATOM 1659 O O . LYS A 1 203 ? -1.350 1.155 -21.710 1.00 89.00 203 LYS A O 1
ATOM 1664 N N . LYS A 1 204 ? -1.964 -0.531 -20.371 1.00 87.31 204 LYS A N 1
ATOM 1665 C CA . LYS A 1 204 ? -3.079 -0.993 -21.224 1.00 87.31 204 LYS A C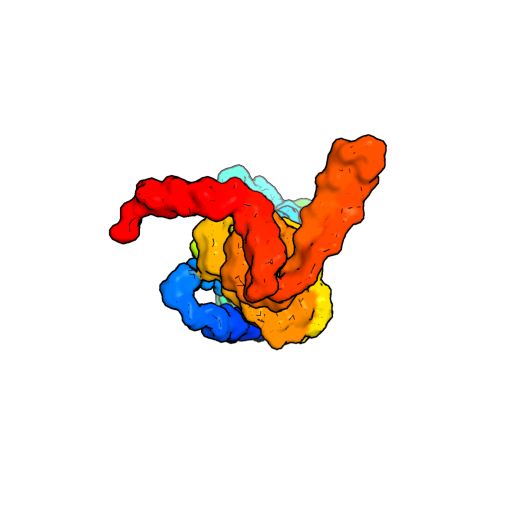A 1
ATOM 1666 C C . LYS A 1 204 ? -4.292 -0.063 -21.161 1.00 87.31 204 LYS A C 1
ATOM 1668 O O . LYS A 1 204 ? -5.121 -0.095 -22.064 1.00 87.31 204 LYS A O 1
ATOM 1673 N N . LYS A 1 205 ? -4.431 0.709 -20.079 1.00 85.00 205 LYS A N 1
ATOM 1674 C CA . LYS A 1 205 ? -5.597 1.570 -19.822 1.00 85.00 205 LYS A CA 1
ATOM 1675 C C . LYS A 1 205 ? -5.273 3.063 -19.949 1.00 85.00 205 LYS A C 1
ATOM 1677 O O . LYS A 1 205 ? -6.152 3.841 -20.304 1.00 85.00 205 LYS A O 1
ATOM 1682 N N . ARG A 1 206 ? -4.021 3.464 -19.704 1.00 89.00 206 ARG A N 1
ATOM 1683 C CA . ARG A 1 206 ? -3.567 4.866 -19.741 1.00 89.00 206 ARG A CA 1
ATOM 1684 C C . ARG A 1 206 ? -2.133 5.002 -20.235 1.00 89.00 206 ARG A C 1
ATOM 1686 O O . ARG A 1 206 ? -1.380 4.037 -20.237 1.00 89.00 206 ARG A O 1
ATOM 1693 N N . GLN A 1 207 ? -1.727 6.220 -20.580 1.00 93.81 207 GLN A N 1
ATOM 1694 C CA . GLN A 1 207 ? -0.325 6.519 -20.862 1.00 93.81 207 GLN A CA 1
ATOM 1695 C C . GLN A 1 207 ? 0.490 6.550 -19.560 1.00 93.81 207 GLN A C 1
ATOM 1697 O O . GLN A 1 207 ? 0.100 7.215 -18.601 1.00 93.81 207 GLN A O 1
ATOM 1702 N N . VAL A 1 208 ? 1.632 5.863 -19.541 1.00 93.62 208 VAL A N 1
ATOM 1703 C CA . VAL A 1 208 ? 2.584 5.873 -18.422 1.00 93.62 208 VAL A CA 1
ATOM 1704 C C . VAL A 1 208 ? 3.943 6.327 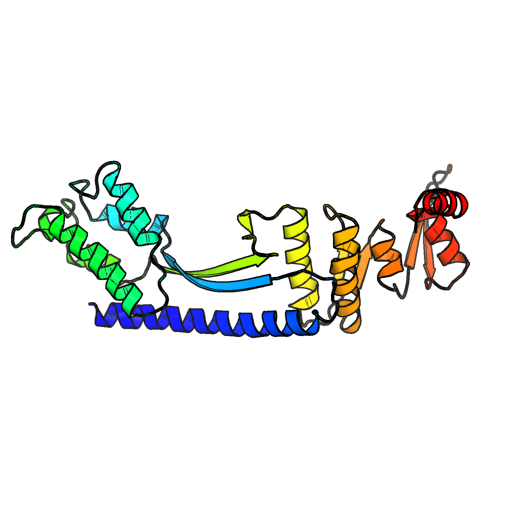-18.950 1.00 93.62 208 VAL A C 1
ATOM 1706 O O . VAL A 1 208 ? 4.466 5.735 -19.890 1.00 93.62 208 VAL A O 1
ATOM 1709 N N . ILE A 1 209 ? 4.496 7.388 -18.367 1.00 96.19 209 ILE A N 1
ATOM 1710 C CA . ILE A 1 209 ? 5.811 7.947 -18.687 1.00 96.19 209 ILE A CA 1
ATOM 1711 C C . ILE A 1 209 ? 6.708 7.704 -17.481 1.00 96.19 209 ILE A C 1
ATOM 1713 O O . ILE A 1 209 ? 6.378 8.128 -16.376 1.00 96.19 209 ILE A O 1
ATOM 1717 N N . ILE A 1 210 ? 7.829 7.019 -17.689 1.00 96.00 210 ILE A N 1
ATOM 1718 C CA . ILE A 1 210 ? 8.744 6.641 -16.612 1.00 96.00 210 ILE A CA 1
ATOM 1719 C C . ILE A 1 210 ? 10.121 7.226 -16.895 1.00 96.00 210 ILE A C 1
ATOM 1721 O O . ILE A 1 210 ? 10.679 7.017 -17.973 1.00 96.00 210 ILE A O 1
ATOM 1725 N N . VAL A 1 211 ? 10.671 7.932 -15.913 1.00 96.50 211 VAL A N 1
ATOM 1726 C CA . VAL A 1 211 ? 12.079 8.325 -15.877 1.00 96.50 211 VAL A CA 1
ATOM 1727 C C . VAL A 1 211 ? 12.799 7.297 -15.018 1.00 96.50 211 VAL A C 1
ATOM 1729 O O . VAL A 1 211 ? 12.495 7.146 -13.841 1.00 96.50 211 VAL A O 1
ATOM 1732 N N . THR A 1 212 ? 13.705 6.531 -15.617 1.00 95.56 212 THR A N 1
ATOM 1733 C CA . THR A 1 212 ? 14.362 5.412 -14.937 1.00 95.56 212 THR A CA 1
ATOM 1734 C C . THR A 1 212 ? 15.777 5.211 -15.455 1.00 95.56 212 THR A C 1
ATOM 1736 O O . THR A 1 212 ? 16.096 5.528 -16.602 1.00 95.56 212 THR A O 1
ATOM 1739 N N . HIS A 1 213 ? 16.615 4.653 -14.589 1.00 93.75 213 HIS A N 1
ATOM 1740 C CA . HIS A 1 213 ? 17.944 4.151 -14.926 1.00 93.75 213 HIS A CA 1
ATOM 1741 C C . HIS A 1 213 ? 18.014 2.618 -14.834 1.00 93.75 213 HIS A C 1
ATOM 1743 O O . HIS A 1 213 ? 19.083 2.035 -15.003 1.00 93.75 213 HIS A O 1
ATOM 1749 N N . ASN A 1 214 ? 16.888 1.954 -14.552 1.00 93.94 214 ASN A N 1
ATOM 1750 C CA . ASN A 1 214 ? 16.823 0.516 -14.356 1.00 93.94 214 ASN A CA 1
ATOM 1751 C C . ASN A 1 214 ? 16.423 -0.200 -15.664 1.00 93.94 214 ASN A C 1
ATOM 1753 O O . ASN A 1 214 ? 15.339 0.065 -16.198 1.00 93.94 214 ASN A O 1
ATOM 1757 N N . PRO A 1 215 ? 17.234 -1.150 -16.172 1.00 92.81 215 PRO A N 1
ATOM 1758 C CA . PRO A 1 215 ? 16.921 -1.880 -17.402 1.00 92.81 215 PRO A CA 1
ATOM 1759 C C . PRO A 1 215 ? 15.639 -2.714 -17.297 1.00 92.81 215 PRO A C 1
ATOM 1761 O O . PRO A 1 215 ? 14.940 -2.871 -18.297 1.00 92.81 215 PRO A O 1
ATOM 1764 N N . ASN A 1 216 ? 15.252 -3.179 -16.103 1.00 92.62 216 ASN A N 1
ATOM 1765 C CA . ASN A 1 216 ? 13.984 -3.890 -15.926 1.00 92.62 216 ASN A CA 1
ATOM 1766 C C . ASN A 1 216 ? 12.784 -2.989 -16.241 1.00 92.62 216 ASN A C 1
ATOM 1768 O O . ASN A 1 216 ? 11.826 -3.429 -16.871 1.00 92.62 216 ASN A O 1
ATOM 1772 N N . LEU A 1 217 ? 12.841 -1.712 -15.864 1.00 93.81 217 LEU A N 1
ATOM 1773 C CA . LEU A 1 217 ? 11.756 -0.782 -16.156 1.00 93.81 217 LEU A CA 1
ATOM 1774 C C . LEU A 1 217 ? 11.809 -0.249 -17.585 1.00 93.81 217 LEU A C 1
ATOM 1776 O O . LEU A 1 217 ? 10.770 -0.135 -18.226 1.00 93.81 217 LEU A O 1
ATOM 1780 N N . ALA A 1 218 ? 13.002 0.050 -18.098 1.00 93.19 218 ALA A N 1
ATOM 1781 C CA . ALA A 1 218 ? 13.149 0.572 -19.451 1.00 93.19 218 ALA A CA 1
ATOM 1782 C C . ALA A 1 218 ? 12.854 -0.488 -20.527 1.00 93.19 218 ALA A C 1
ATOM 1784 O O . ALA A 1 218 ? 12.247 -0.166 -21.548 1.00 93.19 218 ALA A O 1
ATOM 1785 N N . VAL A 1 219 ? 13.263 -1.742 -20.301 1.00 92.69 219 VAL A N 1
ATOM 1786 C CA . VAL A 1 219 ? 13.243 -2.816 -21.308 1.00 92.69 219 VAL A CA 1
ATOM 1787 C C . VAL A 1 219 ? 12.195 -3.882 -20.988 1.00 92.69 219 VAL A C 1
ATOM 1789 O O . VAL A 1 219 ? 11.345 -4.158 -21.826 1.00 92.69 219 VAL A O 1
ATOM 1792 N N . VAL A 1 220 ? 12.202 -4.459 -19.781 1.00 91.12 220 VAL A N 1
ATOM 1793 C CA . VAL A 1 220 ? 11.349 -5.625 -19.436 1.00 91.12 220 VAL A CA 1
ATOM 1794 C C . VAL A 1 220 ? 9.858 -5.254 -19.294 1.00 91.12 220 VAL A C 1
ATOM 1796 O O . VAL A 1 220 ? 8.968 -6.100 -19.433 1.00 91.12 220 VAL A O 1
ATOM 1799 N N . CYS A 1 221 ? 9.546 -3.969 -19.104 1.00 90.06 221 CYS A N 1
ATOM 1800 C CA . CYS A 1 221 ? 8.181 -3.433 -19.214 1.00 90.06 221 CYS A CA 1
ATOM 1801 C C . CYS A 1 221 ? 7.622 -3.390 -20.653 1.00 90.06 221 CYS A C 1
ATOM 1803 O O . CYS A 1 221 ? 6.485 -2.941 -20.843 1.00 90.06 221 CYS A O 1
ATOM 1805 N N . ASP A 1 222 ? 8.391 -3.831 -21.656 1.00 90.81 222 ASP A N 1
ATOM 1806 C CA . ASP A 1 222 ? 8.070 -3.749 -23.086 1.00 90.81 222 ASP A CA 1
ATOM 1807 C C . ASP A 1 222 ? 7.723 -2.316 -23.520 1.00 90.81 222 ASP A C 1
ATOM 1809 O O . ASP A 1 222 ? 6.665 -2.073 -24.096 1.00 90.81 222 ASP A O 1
ATOM 1813 N N . SER A 1 223 ? 8.565 -1.338 -23.172 1.00 93.50 223 SER A N 1
ATOM 1814 C CA . SER A 1 223 ? 8.315 0.080 -23.470 1.00 93.50 223 SER A CA 1
ATOM 1815 C C . SER A 1 223 ? 8.117 0.324 -24.971 1.00 93.50 223 SER A C 1
ATOM 1817 O O . SER A 1 223 ? 9.003 0.040 -25.774 1.00 93.50 223 SER A O 1
ATOM 1819 N N . GLU A 1 224 ? 6.984 0.920 -25.355 1.00 95.00 224 GLU A N 1
ATOM 1820 C CA . GLU A 1 224 ? 6.670 1.230 -26.760 1.00 95.00 224 GLU A CA 1
ATOM 1821 C C . GLU A 1 224 ? 7.597 2.301 -27.344 1.00 95.00 224 GLU A C 1
ATOM 1823 O O . GLU A 1 224 ? 7.880 2.321 -28.543 1.00 95.00 224 GLU A O 1
ATOM 1828 N N . GLN A 1 225 ? 8.058 3.221 -26.497 1.00 96.38 225 GLN A N 1
ATOM 1829 C CA . GLN A 1 225 ? 8.960 4.295 -26.875 1.00 96.38 225 GLN A CA 1
ATOM 1830 C C . GLN A 1 225 ? 9.966 4.541 -25.759 1.00 96.38 225 GLN A C 1
ATOM 1832 O O . GLN A 1 225 ? 9.601 4.698 -24.597 1.00 96.38 225 GLN A O 1
ATOM 1837 N N . ILE A 1 226 ? 11.235 4.639 -26.138 1.00 97.00 226 ILE A N 1
ATOM 1838 C CA . ILE A 1 226 ? 12.326 5.046 -25.260 1.00 97.00 226 ILE A CA 1
ATOM 1839 C C . ILE A 1 226 ? 12.836 6.401 -25.725 1.00 97.00 226 ILE A C 1
ATOM 1841 O O . ILE A 1 226 ? 12.972 6.650 -26.925 1.00 97.00 226 ILE A O 1
ATOM 1845 N N . ILE A 1 227 ? 13.107 7.279 -24.762 1.00 96.81 227 ILE A N 1
ATOM 1846 C CA . ILE A 1 227 ? 13.708 8.593 -24.977 1.00 96.81 227 ILE A CA 1
ATOM 1847 C C . ILE A 1 227 ? 15.049 8.595 -24.247 1.00 96.81 227 ILE A C 1
ATOM 1849 O O . ILE A 1 227 ? 15.094 8.591 -23.020 1.00 96.81 227 ILE A O 1
ATOM 1853 N N . CYS A 1 228 ? 16.147 8.592 -24.996 1.00 95.50 228 CYS A N 1
ATOM 1854 C CA . CYS A 1 228 ? 17.487 8.661 -24.426 1.00 95.50 228 CYS A CA 1
ATOM 1855 C C . CYS A 1 228 ? 17.951 10.116 -24.399 1.00 95.50 228 CYS A C 1
ATOM 1857 O O . CYS A 1 228 ? 18.031 10.762 -25.449 1.00 95.50 228 CYS A O 1
ATOM 1859 N N . ALA A 1 229 ? 18.295 10.612 -23.213 1.00 93.38 229 ALA A N 1
ATOM 1860 C CA . ALA A 1 229 ? 18.978 11.886 -23.047 1.00 93.38 229 ALA A CA 1
ATOM 1861 C C . ALA A 1 229 ? 20.492 11.707 -23.231 1.00 93.38 229 ALA A C 1
ATOM 1863 O O . ALA A 1 229 ? 21.074 10.727 -22.772 1.00 93.38 229 ALA A O 1
ATOM 1864 N N . ASN A 1 230 ? 21.134 12.667 -23.887 1.00 91.25 230 ASN A N 1
ATOM 1865 C CA . ASN A 1 230 ? 22.580 12.740 -24.036 1.00 91.25 230 ASN A CA 1
ATOM 1866 C C . ASN A 1 230 ? 23.047 14.145 -23.665 1.00 91.25 230 ASN A C 1
ATOM 1868 O O . ASN A 1 230 ? 22.578 15.123 -24.253 1.00 91.25 230 ASN A O 1
ATOM 1872 N N . PHE A 1 231 ? 23.975 14.233 -22.718 1.00 91.81 231 PHE A N 1
ATOM 1873 C CA . PHE A 1 231 ? 24.602 15.486 -22.324 1.00 91.81 231 PHE A CA 1
ATOM 1874 C C . PHE A 1 231 ? 25.996 15.572 -22.939 1.00 91.81 231 PHE A C 1
ATOM 1876 O O . PHE A 1 231 ? 26.886 14.798 -22.597 1.00 91.81 231 PHE A O 1
ATOM 1883 N N . ASP A 1 232 ? 26.162 16.498 -23.877 1.00 89.94 232 ASP A N 1
ATOM 1884 C CA . ASP A 1 232 ? 27.462 16.851 -24.426 1.00 89.94 232 ASP A CA 1
ATOM 1885 C C . ASP A 1 232 ? 28.194 17.744 -23.417 1.00 89.94 232 ASP A C 1
ATOM 1887 O O . ASP A 1 232 ? 27.695 18.810 -23.061 1.00 89.94 232 ASP A O 1
ATOM 1891 N N . THR A 1 233 ? 29.353 17.290 -22.939 1.00 89.25 233 THR A N 1
ATOM 1892 C CA . THR A 1 233 ? 30.214 18.011 -21.988 1.00 89.25 233 THR A CA 1
ATOM 1893 C C . THR A 1 233 ? 31.360 18.756 -22.679 1.00 89.25 233 THR A C 1
ATOM 1895 O O . THR A 1 233 ? 32.364 19.068 -22.038 1.00 89.25 233 THR A O 1
ATOM 1898 N N . SER A 1 234 ? 31.275 18.973 -23.994 1.00 91.19 234 SER A N 1
ATOM 1899 C CA . SER A 1 234 ? 32.246 19.761 -24.752 1.00 91.19 234 SER A CA 1
ATOM 1900 C C . SER A 1 234 ? 32.167 21.260 -24.415 1.00 91.19 234 SER A C 1
ATOM 1902 O O . SER A 1 234 ? 31.492 21.679 -23.475 1.00 91.19 234 SER A O 1
ATOM 1904 N N . ILE A 1 235 ? 32.904 22.083 -25.169 1.00 84.44 235 ILE A N 1
ATOM 1905 C CA . ILE A 1 235 ? 33.036 23.532 -24.937 1.00 84.44 235 ILE A CA 1
ATOM 1906 C C . ILE A 1 235 ? 31.668 24.242 -24.950 1.00 84.44 235 ILE A C 1
ATOM 1908 O O . ILE A 1 235 ? 31.502 25.245 -24.259 1.00 84.44 235 ILE A O 1
ATOM 1912 N N . GLU A 1 236 ? 30.684 23.702 -25.674 1.00 90.56 236 GLU A N 1
ATOM 1913 C CA . GLU A 1 236 ? 29.297 24.173 -25.673 1.00 90.56 236 GLU A CA 1
ATOM 1914 C C . GLU A 1 236 ? 28.370 23.079 -25.120 1.00 90.56 236 GLU A C 1
ATOM 1916 O O . GLU A 1 236 ? 27.867 22.249 -25.885 1.00 90.56 236 GLU A O 1
ATOM 1921 N N . PRO A 1 237 ? 28.128 23.048 -23.794 1.00 89.81 237 PRO A N 1
ATOM 1922 C CA . PRO A 1 237 ? 27.334 21.997 -23.187 1.00 89.81 237 PRO A CA 1
ATOM 1923 C C . PRO A 1 237 ? 25.908 21.988 -23.729 1.00 89.81 237 PRO A C 1
ATOM 1925 O O . PRO A 1 237 ? 25.200 22.998 -23.671 1.00 89.81 237 PRO A O 1
ATOM 1928 N N . LYS A 1 238 ? 25.460 20.838 -24.233 1.00 94.06 238 LYS A N 1
ATOM 1929 C CA . LYS A 1 238 ? 24.126 20.705 -24.823 1.00 94.06 238 LYS A CA 1
ATOM 1930 C C . LYS A 1 238 ? 23.482 19.389 -24.439 1.00 94.06 238 LYS A C 1
ATOM 1932 O O . LYS A 1 238 ? 24.077 18.323 -24.567 1.00 94.06 238 LYS A O 1
ATOM 1937 N N . ILE A 1 239 ? 22.217 19.461 -24.035 1.00 94.25 239 ILE A N 1
ATOM 1938 C CA . ILE A 1 239 ? 21.377 18.275 -23.894 1.00 94.25 239 ILE A CA 1
ATOM 1939 C C . ILE A 1 239 ? 20.688 18.013 -25.233 1.00 94.25 239 ILE A C 1
ATOM 1941 O O . ILE A 1 239 ? 20.113 18.907 -25.856 1.00 94.25 239 ILE A O 1
ATOM 1945 N N . SER A 1 240 ? 20.765 16.771 -25.684 1.00 94.38 240 SER A N 1
ATOM 1946 C CA . SER A 1 240 ? 20.115 16.272 -26.891 1.00 94.38 240 SER A CA 1
ATOM 1947 C C . SER A 1 240 ? 19.328 15.014 -26.557 1.00 94.38 240 SER A C 1
ATOM 1949 O O . SER A 1 240 ? 19.664 14.303 -25.612 1.00 94.38 240 SER A O 1
ATOM 1951 N N . TYR A 1 241 ? 18.283 14.744 -27.332 1.00 95.56 241 TYR A N 1
ATOM 1952 C CA . TYR A 1 241 ? 17.431 13.579 -27.134 1.00 95.56 241 TYR A CA 1
ATOM 1953 C C . TYR A 1 241 ? 17.298 12.808 -28.437 1.00 95.56 241 TYR A C 1
ATOM 1955 O O . TYR A 1 241 ? 17.181 13.397 -29.513 1.00 95.56 241 TYR A O 1
ATOM 1963 N N . ILE A 1 242 ? 17.278 11.488 -28.322 1.00 95.94 242 ILE A N 1
ATOM 1964 C CA . ILE A 1 242 ? 16.867 10.586 -29.394 1.00 95.94 242 ILE A CA 1
ATOM 1965 C C . ILE A 1 242 ? 15.721 9.735 -28.869 1.00 95.94 242 ILE A C 1
ATOM 1967 O O . ILE A 1 242 ? 15.712 9.364 -27.696 1.00 95.94 242 ILE A O 1
ATOM 1971 N N . SER A 1 243 ? 14.750 9.430 -29.720 1.00 97.06 243 SER A N 1
ATOM 1972 C CA . SER A 1 243 ? 13.631 8.584 -29.328 1.00 97.06 243 SER A CA 1
ATOM 1973 C C . SER A 1 243 ? 13.257 7.584 -30.407 1.00 97.06 243 SER A C 1
ATOM 1975 O O . SER A 1 243 ? 13.502 7.794 -31.597 1.00 97.06 243 SER A O 1
ATOM 1977 N N . GLY A 1 244 ? 12.680 6.470 -29.974 1.00 96.81 244 GLY A N 1
ATOM 1978 C CA . GLY A 1 244 ? 12.179 5.421 -30.851 1.00 96.81 244 GLY A CA 1
ATOM 1979 C C . GLY A 1 244 ? 11.829 4.160 -30.073 1.00 96.81 244 GLY A C 1
ATOM 1980 O O . GLY A 1 244 ? 11.974 4.116 -28.853 1.00 96.81 244 GLY A O 1
ATOM 1981 N N . ALA A 1 245 ? 11.349 3.151 -30.790 1.00 96.00 245 ALA A N 1
ATOM 1982 C CA . ALA A 1 245 ? 11.015 1.854 -30.214 1.00 96.00 245 ALA A CA 1
ATOM 1983 C C . ALA A 1 245 ? 12.279 1.027 -29.906 1.00 96.00 245 ALA A C 1
ATOM 1985 O O . ALA A 1 245 ? 13.350 1.288 -30.469 1.00 96.00 245 ALA A O 1
ATOM 1986 N N . ILE A 1 246 ? 12.148 0.022 -29.036 1.00 92.31 246 ILE A N 1
ATOM 1987 C CA . ILE A 1 246 ? 13.248 -0.858 -28.595 1.00 92.31 246 ILE A CA 1
ATOM 1988 C C . ILE A 1 246 ? 13.887 -1.609 -29.774 1.00 92.31 246 ILE A C 1
ATOM 1990 O O . ILE A 1 246 ? 15.089 -1.878 -29.766 1.00 92.31 246 ILE A O 1
ATOM 1994 N N . GLU A 1 247 ? 13.105 -1.911 -30.809 1.00 93.81 247 GLU A N 1
ATOM 1995 C CA . GLU A 1 247 ? 13.519 -2.642 -32.008 1.00 93.81 247 GLU A CA 1
ATOM 1996 C C . GLU A 1 247 ? 14.350 -1.782 -32.970 1.00 93.81 247 GLU A C 1
ATOM 1998 O O . GLU A 1 247 ? 14.983 -2.307 -33.887 1.00 93.81 247 GLU A O 1
ATOM 2003 N N . ASN A 1 248 ? 14.371 -0.455 -32.793 1.00 96.44 248 ASN A N 1
ATOM 2004 C CA . ASN A 1 248 ? 15.197 0.417 -33.617 1.00 96.44 248 ASN A CA 1
ATOM 2005 C C . ASN A 1 248 ? 16.683 0.178 -33.287 1.00 96.44 248 ASN A C 1
ATOM 2007 O O . ASN A 1 248 ? 17.086 0.460 -32.159 1.00 96.44 248 ASN A O 1
ATOM 2011 N N . PRO A 1 249 ? 17.539 -0.224 -34.250 1.00 95.88 249 PRO A N 1
ATOM 2012 C CA . PRO A 1 249 ? 18.935 -0.561 -33.961 1.00 95.88 249 PRO A CA 1
ATOM 2013 C C . PRO A 1 249 ? 19.736 0.563 -33.290 1.00 95.88 249 PRO A C 1
ATOM 2015 O O . PRO A 1 249 ? 20.606 0.293 -32.466 1.00 95.88 249 PRO A O 1
ATOM 2018 N N . LYS A 1 250 ? 19.437 1.832 -33.611 1.00 95.88 250 LYS A N 1
ATOM 2019 C CA . LYS A 1 250 ? 20.110 2.988 -32.996 1.00 95.88 250 LYS A CA 1
ATOM 2020 C C . LYS A 1 250 ? 19.695 3.175 -31.538 1.00 95.88 250 LYS A C 1
ATOM 2022 O O . LYS A 1 250 ? 20.540 3.512 -30.715 1.00 95.88 250 LYS A O 1
ATOM 2027 N N . ILE A 1 251 ? 18.413 2.974 -31.230 1.00 96.31 251 ILE A N 1
ATOM 2028 C CA . ILE A 1 251 ? 17.893 3.058 -29.860 1.00 96.31 251 ILE A CA 1
ATOM 2029 C C . ILE A 1 251 ? 18.364 1.847 -29.060 1.00 96.31 251 ILE A C 1
ATOM 2031 O O . ILE A 1 251 ? 18.910 2.027 -27.982 1.00 96.31 251 ILE A O 1
ATOM 2035 N N . ASN A 1 252 ? 18.267 0.641 -29.620 1.00 94.88 252 ASN A N 1
ATOM 2036 C CA . ASN A 1 252 ? 18.720 -0.594 -28.989 1.00 94.88 252 ASN A CA 1
ATOM 2037 C C . ASN A 1 252 ? 20.189 -0.523 -28.547 1.00 94.88 252 ASN A C 1
ATOM 2039 O O . ASN A 1 252 ? 20.497 -0.773 -27.384 1.00 94.88 252 ASN A O 1
ATOM 2043 N N . ALA A 1 253 ? 21.080 -0.083 -29.443 1.00 94.38 253 ALA A N 1
ATOM 2044 C CA . ALA A 1 253 ? 22.487 0.125 -29.107 1.00 94.38 253 ALA A CA 1
ATOM 2045 C C . ALA A 1 253 ? 22.655 1.121 -27.947 1.00 94.38 253 ALA A C 1
ATOM 2047 O O . ALA A 1 253 ? 23.411 0.872 -27.013 1.00 94.38 253 ALA A O 1
ATOM 2048 N N . LYS A 1 254 ? 21.892 2.220 -27.960 1.00 94.50 254 LYS A N 1
ATOM 2049 C CA . LYS A 1 254 ? 21.936 3.244 -26.910 1.00 94.50 254 LYS A CA 1
ATOM 2050 C C . LYS A 1 254 ? 21.408 2.758 -25.565 1.00 94.50 254 LYS A C 1
ATOM 2052 O O . LYS A 1 254 ? 21.983 3.130 -24.549 1.00 94.50 254 LYS A O 1
ATOM 2057 N N . ILE A 1 255 ? 20.377 1.915 -25.544 1.00 93.81 255 ILE A N 1
ATOM 2058 C CA . ILE A 1 255 ? 19.890 1.268 -24.317 1.00 93.81 255 ILE A CA 1
ATOM 2059 C C . ILE A 1 255 ? 21.020 0.457 -23.681 1.00 93.81 255 ILE A C 1
ATOM 2061 O O . ILE A 1 255 ? 21.306 0.642 -22.502 1.00 93.81 255 ILE A O 1
ATOM 2065 N N . VAL A 1 256 ? 21.685 -0.403 -24.460 1.00 93.44 256 VAL A N 1
ATOM 2066 C CA . VAL A 1 256 ? 22.774 -1.257 -23.959 1.00 93.44 256 VAL A CA 1
ATOM 2067 C C . VAL A 1 256 ? 23.956 -0.417 -23.473 1.00 93.44 256 VAL A C 1
ATOM 2069 O O . VAL A 1 256 ? 24.516 -0.685 -22.411 1.00 93.44 256 VAL A O 1
ATOM 2072 N N . ASP A 1 257 ? 24.337 0.617 -24.222 1.00 92.75 257 ASP A N 1
ATOM 2073 C CA . ASP A 1 257 ? 25.447 1.488 -23.836 1.00 92.75 257 ASP A CA 1
ATOM 2074 C C . ASP A 1 257 ? 25.161 2.246 -22.529 1.00 92.75 257 ASP A C 1
ATOM 2076 O O . ASP A 1 257 ? 26.052 2.365 -21.691 1.00 92.75 257 ASP A O 1
ATOM 2080 N N . ILE A 1 258 ? 23.929 2.738 -22.343 1.00 92.12 258 ILE A N 1
ATOM 2081 C CA . ILE A 1 258 ? 23.546 3.565 -21.188 1.00 92.12 258 ILE A CA 1
ATOM 2082 C C . ILE A 1 258 ? 23.233 2.712 -19.954 1.00 92.12 258 ILE A C 1
ATOM 2084 O O . ILE A 1 258 ? 23.730 3.012 -18.873 1.00 92.12 258 ILE A O 1
ATOM 2088 N N . LEU A 1 259 ? 22.400 1.678 -20.095 1.00 91.88 259 LEU A N 1
ATOM 2089 C CA . LEU A 1 259 ? 21.875 0.916 -18.956 1.00 91.88 259 LEU A CA 1
ATOM 2090 C C . LEU A 1 259 ? 22.776 -0.259 -18.562 1.00 91.88 259 LEU A C 1
ATOM 2092 O O . LEU A 1 259 ? 22.863 -0.587 -17.383 1.00 91.88 259 LEU A O 1
ATOM 2096 N N . GLU A 1 260 ? 23.472 -0.872 -19.525 1.00 89.56 260 GLU A N 1
ATOM 2097 C CA . GLU A 1 260 ? 24.315 -2.055 -19.285 1.00 89.56 260 GLU A CA 1
ATOM 2098 C C . GLU A 1 260 ? 25.821 -1.756 -19.346 1.00 89.56 260 GLU A C 1
ATOM 2100 O O . GLU A 1 260 ? 26.648 -2.607 -19.007 1.00 89.56 260 GLU A O 1
ATOM 2105 N N . GLY A 1 261 ? 26.201 -0.537 -19.744 1.00 87.56 261 GLY A N 1
ATOM 2106 C CA . GLY A 1 261 ? 27.597 -0.110 -19.824 1.00 87.56 261 GLY A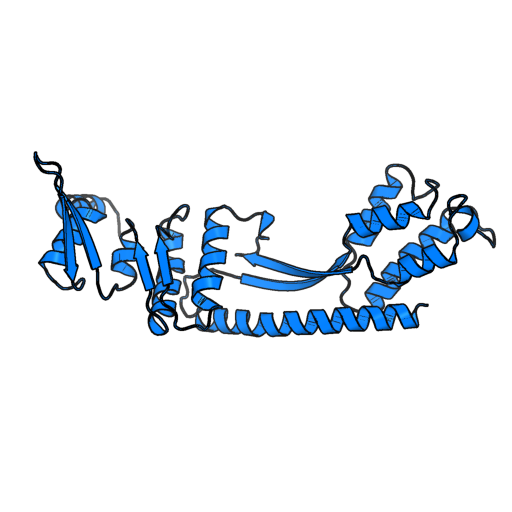 CA 1
ATOM 2107 C C . GLY A 1 261 ? 28.376 -0.727 -20.988 1.00 87.56 261 GLY A C 1
ATOM 2108 O O . GLY A 1 261 ? 29.598 -0.815 -20.889 1.00 87.56 261 GLY A O 1
ATOM 2109 N N . THR A 1 262 ? 27.692 -1.117 -22.075 1.00 90.62 262 THR A N 1
ATOM 2110 C CA . THR A 1 262 ? 28.156 -1.785 -23.320 1.00 90.62 262 THR A CA 1
ATOM 2111 C C . THR A 1 262 ? 27.943 -3.303 -23.391 1.00 90.62 262 THR A C 1
ATOM 2113 O O . THR A 1 262 ? 28.026 -4.038 -22.408 1.00 90.62 262 THR A O 1
ATOM 2116 N N . MET A 1 263 ? 27.736 -3.801 -24.617 1.00 92.38 263 MET A N 1
ATOM 2117 C CA . MET A 1 263 ? 27.494 -5.224 -24.893 1.00 92.38 263 MET A CA 1
ATOM 2118 C C . MET A 1 263 ? 28.631 -6.162 -24.429 1.00 92.38 263 MET A C 1
ATOM 2120 O O . MET A 1 263 ? 28.330 -7.220 -23.876 1.00 92.38 263 MET A O 1
ATOM 2124 N N . PRO A 1 264 ? 29.931 -5.832 -24.598 1.00 93.50 264 PRO A N 1
ATOM 2125 C CA . PRO A 1 264 ? 31.008 -6.673 -24.070 1.00 93.50 264 PRO A CA 1
ATOM 2126 C C . PRO A 1 264 ? 31.009 -6.765 -22.538 1.00 93.50 264 PRO A C 1
ATOM 2128 O O . PRO A 1 264 ? 31.291 -7.831 -21.994 1.00 93.50 264 PRO A O 1
ATOM 2131 N N . ALA A 1 265 ? 30.687 -5.669 -21.841 1.00 91.62 265 ALA A N 1
ATOM 2132 C CA . ALA A 1 265 ? 30.607 -5.655 -20.382 1.00 91.62 265 ALA A CA 1
ATOM 2133 C C . ALA A 1 265 ? 29.437 -6.512 -19.878 1.00 91.62 265 ALA A C 1
ATOM 2135 O O . ALA A 1 265 ? 29.615 -7.291 -18.939 1.00 91.62 265 ALA A O 1
ATOM 2136 N N . PHE A 1 266 ? 28.282 -6.417 -20.545 1.00 90.94 266 PHE A N 1
ATOM 2137 C CA . PHE A 1 266 ? 27.116 -7.255 -20.274 1.00 90.94 266 PHE A CA 1
ATOM 2138 C C . PHE A 1 266 ? 27.439 -8.748 -20.429 1.00 90.94 266 PHE A C 1
ATOM 2140 O O . PHE A 1 266 ? 27.278 -9.504 -19.474 1.00 90.94 266 PHE A O 1
ATOM 2147 N N . LYS A 1 267 ? 27.993 -9.159 -21.580 1.00 92.31 267 LYS A N 1
ATOM 2148 C CA . LYS A 1 267 ? 28.356 -10.564 -21.845 1.00 92.31 267 LYS A CA 1
ATOM 2149 C C . LYS A 1 267 ? 29.372 -11.117 -20.849 1.00 92.31 267 LYS A C 1
ATOM 2151 O O . LYS A 1 267 ? 29.190 -12.201 -20.321 1.00 92.31 267 LYS A O 1
ATOM 2156 N N . ASN A 1 268 ? 30.403 -10.341 -20.508 1.00 92.56 268 ASN A N 1
ATOM 2157 C CA . ASN A 1 268 ? 31.382 -10.743 -19.491 1.00 92.56 268 ASN A CA 1
ATOM 2158 C C . ASN A 1 268 ? 30.727 -10.969 -18.113 1.00 92.56 268 ASN A C 1
ATOM 2160 O O . ASN A 1 268 ? 31.174 -11.810 -17.337 1.00 92.56 268 ASN A O 1
ATOM 2164 N N . ARG A 1 269 ? 29.673 -10.214 -17.777 1.00 91.50 269 ARG A N 1
ATOM 2165 C CA . ARG A 1 269 ? 28.904 -10.444 -16.548 1.00 91.50 269 ARG A CA 1
ATOM 2166 C C . ARG A 1 269 ? 28.052 -11.709 -16.661 1.00 91.50 269 ARG A C 1
ATOM 2168 O O . ARG A 1 269 ? 28.066 -12.503 -15.728 1.00 91.50 269 ARG A O 1
ATOM 2175 N N . GLU A 1 270 ? 27.361 -11.890 -17.785 1.00 92.25 270 GLU A N 1
ATOM 2176 C CA . GLU A 1 270 ? 26.547 -13.073 -18.089 1.00 92.25 270 GLU A CA 1
ATOM 2177 C C . GLU A 1 270 ? 27.365 -14.371 -17.992 1.00 92.25 270 GLU A C 1
ATOM 2179 O O . GLU A 1 270 ? 26.981 -15.270 -17.250 1.00 92.25 270 GLU A O 1
ATOM 2184 N N . ASP A 1 271 ? 28.543 -14.415 -18.623 1.00 93.88 271 ASP A N 1
ATOM 2185 C CA . ASP A 1 271 ? 29.447 -15.577 -18.660 1.00 93.88 271 ASP A CA 1
ATOM 2186 C C . ASP A 1 271 ? 29.954 -16.019 -17.269 1.00 93.88 271 ASP A C 1
ATOM 2188 O O . ASP A 1 271 ? 30.484 -17.120 -17.112 1.00 93.88 271 ASP A O 1
ATOM 2192 N N . LYS A 1 272 ? 29.830 -15.167 -16.240 1.00 94.25 272 LYS A N 1
ATOM 2193 C CA . LYS A 1 272 ? 30.222 -15.494 -14.857 1.00 94.25 272 LYS A CA 1
ATOM 2194 C C . LYS A 1 272 ? 29.130 -16.211 -14.071 1.00 94.25 272 LYS A C 1
ATOM 2196 O O . LYS A 1 272 ? 29.434 -16.774 -13.018 1.00 94.25 272 LYS A O 1
ATOM 2201 N N . TYR A 1 273 ? 27.880 -16.153 -14.521 1.00 92.31 273 TYR A N 1
ATOM 2202 C CA . TYR A 1 273 ? 26.769 -16.815 -13.850 1.00 92.31 273 TYR A CA 1
ATOM 2203 C C . TYR A 1 273 ? 26.607 -18.241 -14.379 1.00 92.31 273 TYR A C 1
ATOM 2205 O O . TYR A 1 273 ? 26.741 -18.502 -15.571 1.00 92.31 273 TYR A O 1
ATOM 2213 N N . ILE A 1 274 ? 26.320 -19.177 -13.477 1.00 92.81 274 ILE A N 1
ATOM 2214 C CA . ILE A 1 274 ? 26.023 -20.566 -13.835 1.00 92.81 274 ILE A CA 1
ATOM 2215 C C . ILE A 1 274 ? 24.511 -20.654 -14.064 1.00 92.81 274 ILE A C 1
ATOM 2217 O O . ILE A 1 274 ? 23.751 -20.263 -13.176 1.00 92.81 274 ILE A O 1
ATOM 2221 N N . GLN A 1 275 ? 24.102 -21.116 -15.249 1.00 69.69 275 GLN A N 1
ATOM 2222 C CA . GLN A 1 275 ? 22.698 -21.371 -15.601 1.00 69.69 275 GLN A CA 1
ATOM 2223 C C . GLN A 1 275 ? 22.238 -22.749 -15.125 1.00 69.69 275 GLN A C 1
ATOM 2225 O O . GLN A 1 275 ? 23.042 -23.705 -15.226 1.00 69.69 275 GLN A O 1
#

Foldseek 3Di:
DLVVLLVLVVVVVVVLVVVVVVQVLVVVLVVVLPVDPLQLKDKDKAKFKFFLLCVVLVVLVVWFDCAACNHDPSVVVLSVVLRPQGDPHSVSLVVSLCSVVVCQQVRDPPDPCSNVVGTDPPHDPVVSVCVSSVCPRIDTDIFIDISNHTPVPDDPLRVLLVVLLCVLTVPQDQEEAEEEASCPPPDPVCCQSRVLSSLLVSVVRHHYHYHHLACCNQPVNQDQKDKDWDWDPPPDTDIDIDMGGCPPPVVVQVNCCRNVVGPVSNVVVVVPDDD

pLDDT: mean 85.06, std 10.81, range [45.66, 97.06]

Secondary structure (DSSP, 8-state):
-HHHHHHHHHHHHHHHHHHHHHHHHHHHHHHHH---TT----EEEEEEEEE-HHHHHHHHHHHB-S-GGGSHHHHHHHHHHHHT--B-SHHHHHHHHHHHHHHHHHTS-S-TTHHHHHB-TT--HHHHHHHHHT-TTEEEEEEEEETTEEGGG--HHHHHHHHHHHHHHT------EEEESTTTT--HHHIIIIIHHHHHHHTTTS-EEEE---HIIIIIT--S-EEEEEEE-SSS-EEEEEEE-TTSHHHHHHHIIIIIS-HHHHHHHHTTS--

Sequence (275 aa):
MQQIATNIFEAYLEVKGIYEKLKINVDNFIKEFEFNPNSSVKIEFSPKIKIIKTSFIDNLLLYIEKVGTFRGDERESFFEKVCNIELKTKEDFIHMLNIVVDTIKDNIDNSEDTVNKSLKKNSKAEDLYTYIFSGKYLDVDYDLEFNNKPISMLSPGERGLLLLTFFLLADTSNNPLILDQPEENLDNQTIYNVLVQLIRNAKKKRQVIIVTHNPNLAVVCDSEQIICANFDTSIEPKISYISGAIENPKINAKIVDILEGTMPAFKNREDKYIQ